Protein AF-A0A4Q2Z9F5-F1 (afdb_monomer)

Secondary structure (DSSP, 8-state):
-----------------------HHHHHHHHHHHHHHHHHHHHHHHHHHHHHHHHH---HHHHHHHHHHHHHHHHHHHHHHTT--SHHHHHHHHHHHHHHHHHHHHHHHHTT--THHHHHHHHHHHHTT-----------------------PPP--TT-----------S-------------TT----HHHHHHHHHHHHHHHHH--

Structure (mmCIF, N/CA/C/O backbone):
data_AF-A0A4Q2Z9F5-F1
#
_entry.id   AF-A0A4Q2Z9F5-F1
#
loop_
_atom_site.group_PDB
_atom_site.id
_atom_site.type_symbol
_atom_site.label_atom_id
_atom_site.label_alt_id
_atom_site.label_comp_id
_atom_site.label_asym_id
_atom_site.label_entity_id
_atom_site.label_seq_id
_atom_site.pdbx_PDB_ins_code
_atom_site.Cartn_x
_atom_site.Cartn_y
_atom_site.Cartn_z
_atom_site.occupancy
_a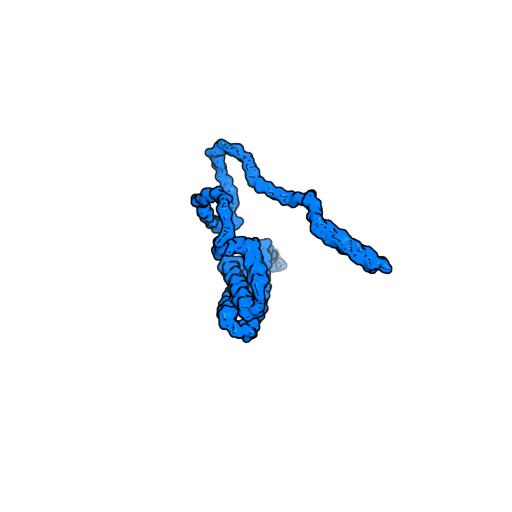tom_site.B_iso_or_equiv
_atom_site.auth_seq_id
_atom_site.auth_comp_id
_atom_site.auth_asym_id
_atom_site.auth_atom_id
_atom_site.pdbx_PDB_model_num
ATOM 1 N N . MET A 1 1 ? 67.893 -25.248 -57.728 1.00 37.06 1 MET A N 1
ATOM 2 C CA . MET A 1 1 ? 68.837 -24.422 -56.945 1.00 37.06 1 MET A CA 1
ATOM 3 C C . MET A 1 1 ? 68.063 -23.715 -55.842 1.00 37.06 1 MET A C 1
ATOM 5 O O . MET A 1 1 ? 67.018 -23.165 -56.140 1.00 37.06 1 MET A O 1
ATOM 9 N N . LYS A 1 2 ? 68.643 -23.723 -54.634 1.00 39.31 2 LYS A N 1
ATOM 10 C CA . LYS A 1 2 ? 68.383 -22.886 -53.444 1.00 39.31 2 LYS A CA 1
ATOM 11 C C . LYS A 1 2 ? 67.153 -23.184 -52.557 1.00 39.31 2 LYS A C 1
ATOM 13 O O . LYS A 1 2 ? 66.004 -23.123 -52.964 1.00 39.31 2 LYS A O 1
ATOM 18 N N . LYS A 1 3 ? 67.526 -23.522 -51.316 1.00 44.53 3 LYS A N 1
ATOM 19 C CA . LYS A 1 3 ? 66.786 -23.796 -50.076 1.00 44.53 3 LYS A CA 1
ATOM 20 C C . LYS A 1 3 ? 66.547 -22.483 -49.306 1.00 44.53 3 LYS A C 1
ATOM 22 O O . LYS A 1 3 ? 67.364 -21.586 -49.492 1.00 44.53 3 LYS A O 1
ATOM 27 N N . GLN A 1 4 ? 65.571 -22.462 -48.385 1.00 50.66 4 GLN A N 1
ATOM 28 C CA . GLN A 1 4 ? 65.610 -21.927 -46.991 1.00 50.66 4 GLN A CA 1
ATOM 29 C C . GLN A 1 4 ? 64.176 -21.576 -46.533 1.00 50.66 4 GLN A C 1
ATOM 31 O O . GLN A 1 4 ? 63.512 -20.781 -47.180 1.00 50.66 4 GLN A O 1
ATOM 36 N N . THR A 1 5 ? 63.546 -22.369 -45.656 1.00 45.09 5 THR A N 1
ATOM 37 C CA . THR A 1 5 ? 63.517 -22.311 -44.168 1.00 45.09 5 THR A CA 1
ATOM 38 C C . THR A 1 5 ? 62.749 -21.123 -43.563 1.00 45.09 5 THR A C 1
ATOM 40 O O . THR A 1 5 ? 63.093 -19.969 -43.780 1.00 45.09 5 THR A O 1
ATOM 43 N N . ILE A 1 6 ? 61.737 -21.494 -42.769 1.00 55.09 6 ILE A N 1
ATOM 44 C CA . ILE A 1 6 ? 60.755 -20.734 -41.967 1.00 55.09 6 ILE A CA 1
ATOM 45 C C . ILE A 1 6 ? 61.444 -20.037 -40.764 1.00 55.09 6 ILE A C 1
ATOM 47 O O . ILE A 1 6 ? 62.494 -20.517 -40.329 1.00 55.09 6 ILE A O 1
ATOM 51 N N . PRO A 1 7 ? 60.857 -18.973 -40.173 1.00 46.84 7 PRO A N 1
ATOM 52 C CA . PRO A 1 7 ? 60.318 -19.165 -38.823 1.00 46.84 7 PRO A CA 1
ATOM 53 C C . PRO A 1 7 ? 58.952 -18.500 -38.556 1.00 46.84 7 PRO A C 1
ATOM 55 O O . PRO A 1 7 ? 58.587 -17.461 -39.096 1.00 46.84 7 PRO A O 1
ATOM 58 N N . LEU A 1 8 ? 58.239 -19.179 -37.663 1.00 47.66 8 LEU A N 1
ATOM 59 C CA . LEU A 1 8 ? 57.055 -18.825 -36.890 1.00 47.66 8 LEU A CA 1
ATOM 60 C C . LEU A 1 8 ? 57.188 -17.452 -36.185 1.00 47.66 8 LEU A C 1
ATOM 62 O O . LEU A 1 8 ? 58.177 -17.234 -35.488 1.00 47.66 8 LEU A O 1
ATOM 66 N N . LEU A 1 9 ? 56.166 -16.586 -36.257 1.00 37.91 9 LEU A N 1
ATOM 67 C CA . LEU A 1 9 ? 55.890 -15.595 -35.205 1.00 37.91 9 LEU A CA 1
ATOM 68 C C . LEU A 1 9 ? 54.382 -15.527 -34.925 1.00 37.91 9 LEU A C 1
ATOM 70 O O . LEU A 1 9 ? 53.574 -15.113 -35.750 1.00 37.91 9 LEU A O 1
ATOM 74 N N . LEU A 1 10 ? 54.059 -15.984 -33.723 1.00 46.75 10 LEU A N 1
ATOM 75 C CA . LEU A 1 10 ? 52.795 -15.927 -33.007 1.00 46.75 10 LEU A CA 1
ATOM 76 C C . LEU A 1 10 ? 52.474 -14.467 -32.623 1.00 46.75 10 LEU A C 1
ATOM 78 O O . LEU A 1 10 ? 53.295 -13.850 -31.953 1.00 46.75 10 LEU A O 1
ATOM 82 N N . MET A 1 11 ? 51.297 -13.934 -32.968 1.00 48.25 11 MET A N 1
ATOM 83 C CA . MET A 1 11 ? 50.712 -12.765 -32.286 1.00 48.25 11 MET A CA 1
ATOM 84 C C . MET A 1 11 ? 49.179 -12.864 -32.264 1.00 48.25 11 MET A C 1
ATOM 86 O O . MET A 1 11 ? 48.494 -12.544 -33.228 1.00 48.25 11 MET A O 1
ATOM 90 N N . ALA A 1 12 ? 48.712 -13.375 -31.125 1.00 48.44 12 ALA A N 1
ATOM 91 C CA . ALA A 1 12 ? 47.484 -13.046 -30.409 1.00 48.44 12 ALA A CA 1
ATOM 92 C C . ALA A 1 12 ? 46.158 -12.940 -31.188 1.00 48.44 12 ALA A C 1
ATOM 94 O O . ALA A 1 12 ? 45.815 -11.912 -31.766 1.00 48.44 12 ALA A O 1
ATOM 95 N N . LEU A 1 13 ? 45.322 -13.967 -30.986 1.00 53.88 13 LEU A N 1
ATOM 96 C CA . LEU A 1 13 ? 43.915 -13.736 -30.671 1.00 53.88 13 LEU A CA 1
ATOM 97 C C . LEU A 1 13 ? 43.825 -12.689 -29.551 1.00 53.88 13 LEU A C 1
ATOM 99 O O . LEU A 1 13 ? 44.233 -12.951 -28.422 1.00 53.88 13 LEU A O 1
ATOM 103 N N . ALA A 1 14 ? 43.220 -11.554 -29.855 1.00 50.06 14 ALA A N 1
ATOM 104 C CA . ALA A 1 14 ? 42.400 -10.831 -28.904 1.00 50.06 14 ALA A CA 1
ATOM 105 C C . ALA A 1 14 ? 41.270 -10.195 -29.720 1.00 50.06 14 ALA A C 1
ATOM 107 O O . ALA A 1 14 ? 41.558 -9.321 -30.542 1.00 50.06 14 ALA A O 1
ATOM 108 N N . PRO A 1 15 ? 40.002 -10.625 -29.569 1.00 47.22 15 PRO A N 1
ATOM 109 C CA . PRO A 1 15 ? 38.905 -9.748 -29.935 1.00 47.22 15 PRO A CA 1
ATOM 110 C C . PRO A 1 15 ? 39.109 -8.493 -29.093 1.00 47.22 15 PRO A C 1
ATOM 112 O O . PRO A 1 15 ? 39.044 -8.554 -27.865 1.00 47.22 15 PRO A O 1
ATOM 115 N N . TRP A 1 16 ? 39.487 -7.396 -29.754 1.00 54.12 16 TRP A N 1
ATOM 116 C CA . TRP A 1 16 ? 39.554 -6.093 -29.117 1.00 54.12 16 TRP A CA 1
ATOM 117 C C . TRP A 1 16 ? 38.220 -5.913 -28.424 1.00 54.12 16 TRP A C 1
ATOM 119 O O . TRP A 1 16 ? 37.169 -6.026 -29.055 1.00 54.12 16 TRP A O 1
ATOM 129 N N . SER A 1 17 ? 38.323 -5.807 -27.109 1.00 48.59 17 SER A N 1
ATOM 130 C CA . SER A 1 17 ? 37.254 -5.984 -26.162 1.00 48.59 17 SER A CA 1
ATOM 131 C C . SER A 1 17 ? 35.963 -5.362 -26.659 1.00 48.59 17 SER A C 1
ATOM 133 O O . SER A 1 17 ? 35.937 -4.189 -27.037 1.00 48.59 17 SER A O 1
ATOM 135 N N . ALA A 1 18 ? 34.900 -6.161 -26.587 1.00 42.91 18 ALA A N 1
ATOM 136 C CA . ALA A 1 18 ? 33.583 -5.669 -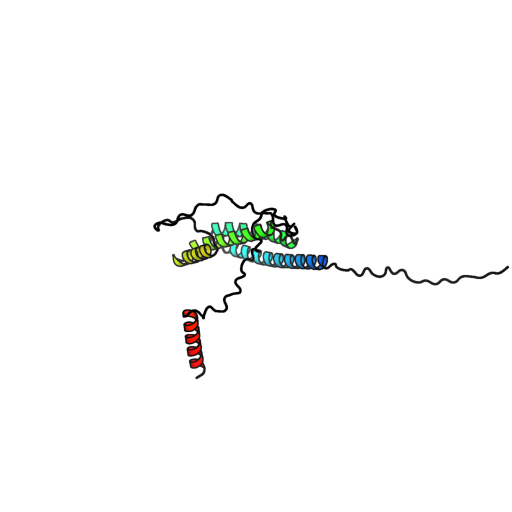26.249 1.00 42.91 18 ALA A CA 1
ATOM 137 C C . ALA A 1 18 ? 33.743 -4.758 -25.023 1.00 42.91 18 ALA A C 1
ATOM 139 O O . ALA A 1 18 ? 33.720 -5.200 -23.878 1.00 42.91 18 ALA A O 1
ATOM 140 N N . MET A 1 19 ? 34.014 -3.480 -25.274 1.00 46.62 19 MET A N 1
ATOM 141 C CA . MET A 1 19 ? 33.564 -2.427 -24.395 1.00 46.62 19 MET A CA 1
ATOM 142 C C . MET A 1 19 ? 32.057 -2.569 -24.476 1.00 46.62 19 MET A C 1
ATOM 144 O O . MET A 1 19 ? 31.459 -2.218 -25.493 1.00 46.62 19 MET A O 1
ATOM 148 N N . ALA A 1 20 ? 31.491 -3.226 -23.467 1.00 52.62 20 ALA A N 1
ATOM 149 C CA . ALA A 1 20 ? 30.088 -3.119 -23.148 1.00 52.62 20 ALA A CA 1
ATOM 150 C C . ALA A 1 20 ? 29.804 -1.616 -23.047 1.00 52.62 20 ALA A C 1
ATOM 152 O O . ALA A 1 20 ? 30.066 -0.981 -22.030 1.00 52.62 20 ALA A O 1
ATOM 153 N N . GLN A 1 21 ? 29.392 -1.012 -24.161 1.00 46.59 21 GLN A N 1
ATOM 154 C CA . GLN A 1 21 ? 28.539 0.153 -24.101 1.00 46.59 21 GLN A CA 1
ATOM 155 C C . GLN A 1 21 ? 27.259 -0.386 -23.484 1.00 46.59 21 GLN A C 1
ATOM 157 O O . GLN A 1 21 ? 26.386 -0.842 -24.214 1.00 46.59 21 GLN A O 1
ATOM 162 N N . GLU A 1 22 ? 27.195 -0.394 -22.152 1.00 49.72 22 GLU A N 1
ATOM 163 C CA . GLU A 1 22 ? 25.910 -0.275 -21.481 1.00 49.72 22 GLU A CA 1
ATOM 164 C C . GLU A 1 22 ? 25.271 0.952 -22.119 1.00 49.72 22 GLU A C 1
ATOM 166 O O . GLU A 1 22 ? 25.783 2.078 -22.044 1.00 49.72 22 GLU A O 1
ATOM 171 N N . THR A 1 23 ? 24.258 0.699 -22.936 1.00 57.19 23 THR A N 1
ATOM 172 C CA . THR A 1 23 ? 23.546 1.788 -23.588 1.00 57.19 23 THR A CA 1
ATOM 173 C C . THR A 1 23 ? 22.854 2.595 -22.487 1.00 57.19 23 THR A C 1
ATOM 175 O O . THR A 1 23 ? 22.460 2.021 -21.471 1.00 57.19 23 THR A O 1
ATOM 178 N N . PRO A 1 24 ? 22.704 3.923 -22.627 1.00 64.75 24 PRO A N 1
ATOM 179 C CA . PRO A 1 24 ? 22.008 4.731 -21.621 1.00 64.75 24 PRO A CA 1
ATOM 180 C C . PRO A 1 24 ? 20.600 4.199 -21.277 1.00 64.75 24 PRO A C 1
ATOM 182 O O . PRO A 1 24 ? 20.108 4.455 -20.181 1.00 64.75 24 PRO A O 1
ATOM 185 N N . ASP A 1 25 ? 19.992 3.415 -22.173 1.00 69.56 25 ASP A N 1
ATOM 186 C CA . ASP A 1 25 ? 18.708 2.743 -21.972 1.00 69.56 25 ASP A CA 1
ATOM 187 C C . ASP A 1 25 ? 18.795 1.524 -21.023 1.00 69.56 25 ASP A C 1
ATOM 189 O O . ASP A 1 25 ? 17.880 1.306 -20.230 1.00 69.56 25 ASP A O 1
ATOM 193 N N . GLU A 1 26 ? 19.899 0.764 -21.030 1.00 73.50 26 GLU A N 1
ATOM 194 C CA . GLU A 1 26 ? 20.123 -0.354 -20.091 1.00 73.50 26 GLU A CA 1
ATOM 195 C C . GLU A 1 26 ? 20.349 0.144 -18.654 1.00 73.50 26 GLU A C 1
ATOM 197 O O . GLU A 1 26 ? 19.801 -0.422 -17.710 1.00 73.50 26 GLU A O 1
ATOM 202 N N . ASP A 1 27 ? 21.085 1.247 -18.483 1.00 85.62 27 ASP A N 1
ATOM 203 C CA . ASP A 1 27 ? 21.303 1.884 -17.174 1.00 85.62 27 ASP A CA 1
ATOM 204 C C . ASP A 1 27 ? 19.998 2.482 -16.608 1.00 85.62 27 ASP A C 1
ATOM 206 O O . ASP A 1 27 ? 19.726 2.399 -15.408 1.00 85.62 27 ASP A O 1
ATOM 210 N N . ALA A 1 28 ? 19.137 3.041 -17.466 1.00 90.19 28 ALA A N 1
ATOM 211 C CA . ALA A 1 28 ? 17.823 3.537 -17.059 1.00 90.19 28 ALA A CA 1
ATOM 212 C C . ALA A 1 28 ? 16.880 2.403 -16.617 1.00 90.19 28 ALA A C 1
ATOM 214 O O . ALA A 1 28 ? 16.230 2.524 -15.576 1.00 90.19 28 ALA A O 1
ATOM 215 N N . ALA A 1 29 ? 16.833 1.298 -17.367 1.00 91.56 29 ALA A N 1
ATOM 216 C CA . ALA A 1 29 ? 16.030 0.129 -17.017 1.00 91.56 29 ALA A CA 1
ATOM 217 C C . ALA A 1 29 ? 16.516 -0.531 -15.716 1.00 91.56 29 ALA A C 1
ATOM 219 O O . ALA A 1 29 ? 15.705 -0.852 -14.850 1.00 91.56 29 ALA A O 1
ATOM 220 N N . ALA A 1 30 ? 17.833 -0.657 -15.530 1.00 93.19 30 ALA A N 1
ATOM 221 C CA . ALA A 1 30 ? 18.414 -1.194 -14.301 1.00 93.19 30 ALA A CA 1
ATOM 222 C C . ALA A 1 30 ? 18.069 -0.336 -13.072 1.00 93.19 30 ALA A C 1
ATOM 224 O O . ALA A 1 30 ? 17.692 -0.870 -12.030 1.00 93.19 30 ALA A O 1
ATOM 225 N N . LYS A 1 31 ? 18.131 0.996 -13.196 1.00 95.25 31 LYS A N 1
ATOM 226 C CA . LYS A 1 31 ? 17.738 1.925 -12.122 1.00 95.25 31 LYS A CA 1
ATOM 227 C C . LYS A 1 31 ? 16.253 1.863 -11.795 1.00 95.25 31 LYS A C 1
ATOM 229 O O . LYS A 1 31 ? 15.887 1.998 -10.630 1.00 95.25 31 LYS A O 1
ATOM 234 N N . HIS A 1 32 ? 15.396 1.702 -12.803 1.00 95.75 32 HIS A N 1
ATOM 235 C CA . HIS A 1 32 ? 13.961 1.528 -12.584 1.00 95.75 32 HIS A CA 1
ATOM 236 C C . HIS A 1 32 ? 13.675 0.210 -11.866 1.00 95.75 32 HIS A C 1
ATOM 238 O O . HIS A 1 32 ? 12.964 0.233 -10.866 1.00 95.75 32 HIS A O 1
ATOM 244 N N . ALA A 1 33 ? 14.313 -0.885 -12.282 1.00 95.56 33 ALA A N 1
ATOM 245 C CA . ALA A 1 33 ? 14.177 -2.178 -11.622 1.00 95.56 33 ALA A CA 1
ATOM 246 C C . ALA A 1 33 ? 14.666 -2.148 -10.167 1.00 95.56 33 ALA A C 1
ATOM 248 O O . ALA A 1 33 ? 13.967 -2.600 -9.264 1.00 95.56 33 ALA A O 1
ATOM 249 N N . GLU A 1 34 ? 15.824 -1.533 -9.911 1.00 97.00 34 GLU A N 1
ATOM 250 C CA . GLU A 1 34 ? 16.329 -1.328 -8.550 1.00 97.00 34 GLU A CA 1
ATOM 251 C C . GLU A 1 34 ? 15.376 -0.458 -7.717 1.00 97.00 34 GLU A C 1
ATOM 253 O O . GLU A 1 34 ? 15.100 -0.758 -6.556 1.00 97.00 34 GLU A O 1
ATOM 258 N N . GLY A 1 35 ? 14.855 0.623 -8.302 1.00 97.75 35 GLY A N 1
ATOM 259 C CA . GLY A 1 35 ? 13.877 1.489 -7.653 1.00 97.75 35 GLY A CA 1
ATOM 260 C C . GLY A 1 35 ? 12.586 0.748 -7.308 1.00 97.75 35 GLY A C 1
ATOM 261 O O . GLY A 1 35 ? 12.092 0.893 -6.194 1.00 97.75 35 GLY A O 1
ATOM 262 N N . SER A 1 36 ? 12.075 -0.066 -8.229 1.00 97.44 36 SER A N 1
ATOM 263 C CA . SER A 1 36 ? 10.860 -0.856 -8.035 1.00 97.44 36 SER A CA 1
ATOM 264 C C . SER A 1 36 ? 11.046 -1.927 -6.962 1.00 97.44 36 SER A C 1
ATOM 266 O O . SER A 1 36 ? 10.216 -2.025 -6.064 1.00 97.44 36 SER A O 1
ATOM 268 N N . ALA A 1 37 ? 12.179 -2.636 -6.969 1.00 97.56 37 ALA A N 1
ATOM 269 C CA . ALA A 1 37 ? 12.518 -3.613 -5.936 1.00 97.56 37 ALA A CA 1
ATOM 270 C C . ALA A 1 37 ? 12.575 -2.978 -4.537 1.00 97.56 37 ALA A C 1
ATOM 272 O O . ALA A 1 37 ? 12.003 -3.511 -3.595 1.00 97.56 37 ALA A O 1
ATOM 273 N N . ARG A 1 38 ? 13.168 -1.783 -4.399 1.00 98.00 38 ARG A N 1
ATOM 274 C CA . ARG A 1 38 ? 13.165 -1.059 -3.114 1.00 98.00 38 ARG A CA 1
ATOM 275 C C . ARG A 1 38 ? 11.758 -0.684 -2.650 1.00 98.00 38 ARG A C 1
ATOM 277 O O . ARG A 1 38 ? 11.506 -0.655 -1.452 1.00 98.00 38 ARG A O 1
ATOM 284 N N . VAL A 1 39 ? 10.859 -0.330 -3.571 1.00 97.38 39 VAL A N 1
ATOM 285 C CA . VAL A 1 39 ? 9.460 -0.039 -3.218 1.00 97.38 39 VAL A CA 1
ATOM 286 C C . VAL A 1 39 ? 8.731 -1.324 -2.824 1.00 97.38 39 VAL A C 1
ATOM 288 O O . VAL A 1 39 ? 7.957 -1.280 -1.875 1.00 97.38 39 VAL A O 1
ATOM 291 N N . ALA A 1 40 ? 9.018 -2.453 -3.479 1.00 97.69 40 ALA A N 1
ATOM 292 C CA . ALA A 1 40 ? 8.508 -3.764 -3.081 1.00 97.69 40 ALA A CA 1
ATOM 293 C C . ALA A 1 40 ? 8.944 -4.123 -1.648 1.00 97.69 40 ALA A C 1
ATOM 295 O O . ALA A 1 40 ? 8.093 -4.455 -0.831 1.00 97.69 40 ALA A O 1
ATOM 296 N N . ASP A 1 41 ? 10.227 -3.945 -1.308 1.00 97.88 41 ASP A N 1
ATOM 297 C CA . ASP A 1 41 ? 10.746 -4.192 0.049 1.00 97.88 41 ASP A CA 1
ATOM 298 C C . ASP A 1 41 ? 10.024 -3.336 1.109 1.00 97.88 41 ASP A C 1
ATOM 300 O O . ASP A 1 41 ? 9.674 -3.814 2.186 1.00 97.88 41 ASP A O 1
ATOM 304 N N . LEU A 1 42 ? 9.771 -2.057 0.805 1.00 97.75 42 LEU A N 1
ATOM 305 C CA . LEU A 1 42 ? 9.010 -1.170 1.694 1.00 97.75 42 LEU A CA 1
ATOM 306 C C . LEU A 1 42 ? 7.537 -1.582 1.805 1.00 97.75 42 LEU A C 1
ATOM 308 O O . LEU A 1 42 ? 6.916 -1.368 2.846 1.00 97.75 42 LEU A O 1
ATOM 312 N N . GLN A 1 43 ? 6.959 -2.122 0.731 1.00 96.75 43 GLN A N 1
ATOM 313 C CA . GLN A 1 43 ? 5.583 -2.596 0.740 1.00 96.75 43 GLN A CA 1
ATOM 314 C C . GLN A 1 43 ? 5.428 -3.884 1.557 1.00 96.75 43 GLN A C 1
ATOM 316 O O . GLN A 1 43 ? 4.427 -4.003 2.259 1.00 96.75 43 GLN A O 1
ATOM 321 N N . ASP A 1 44 ? 6.422 -4.773 1.541 1.00 96.94 44 ASP A N 1
ATOM 322 C CA . ASP A 1 44 ? 6.498 -5.963 2.402 1.00 96.94 44 ASP A CA 1
ATOM 323 C C . ASP A 1 44 ? 6.645 -5.591 3.891 1.00 96.94 44 ASP A C 1
ATOM 325 O O . ASP A 1 44 ? 5.962 -6.130 4.760 1.00 96.94 44 ASP A O 1
ATOM 329 N N . GLU A 1 45 ? 7.463 -4.582 4.212 1.00 97.25 45 GLU A N 1
ATOM 330 C CA . GLU A 1 45 ? 7.532 -4.057 5.585 1.00 97.25 45 GLU A CA 1
ATOM 331 C C . GLU A 1 45 ? 6.170 -3.496 6.036 1.00 97.25 45 GLU A C 1
ATOM 333 O O . GLU A 1 45 ? 5.698 -3.778 7.140 1.00 97.25 45 GLU A O 1
ATOM 338 N N . LEU A 1 46 ? 5.494 -2.742 5.163 1.00 96.62 46 LEU A N 1
ATOM 339 C CA . LEU A 1 46 ? 4.181 -2.179 5.470 1.00 96.62 46 LEU A CA 1
ATOM 340 C C . LEU A 1 46 ? 3.079 -3.252 5.543 1.00 96.62 46 LEU A C 1
ATOM 342 O O . LEU A 1 46 ? 2.134 -3.084 6.314 1.00 96.62 46 LEU A O 1
ATOM 346 N N . SER A 1 47 ? 3.161 -4.341 4.771 1.00 95.12 47 SER A N 1
ATOM 347 C CA . SER A 1 47 ? 2.184 -5.437 4.845 1.00 95.12 47 SER A CA 1
ATOM 348 C C . SER A 1 47 ? 2.283 -6.152 6.194 1.00 95.12 47 SER A C 1
ATOM 350 O O . SER A 1 47 ? 1.252 -6.434 6.810 1.00 95.12 47 SER A O 1
ATOM 352 N N . ALA A 1 48 ? 3.496 -6.316 6.733 1.00 96.75 48 ALA A N 1
ATOM 353 C CA . ALA A 1 48 ? 3.704 -6.819 8.088 1.00 96.75 48 ALA A CA 1
ATOM 354 C C . ALA A 1 48 ? 3.072 -5.899 9.154 1.00 96.75 48 ALA A C 1
ATOM 356 O O . ALA A 1 48 ? 2.424 -6.380 10.090 1.00 96.75 48 ALA A O 1
ATOM 357 N N . ASP A 1 49 ? 3.184 -4.576 8.991 1.00 97.25 49 ASP A N 1
ATOM 358 C CA . ASP A 1 49 ? 2.501 -3.609 9.860 1.00 97.25 49 ASP A CA 1
ATOM 359 C C . ASP A 1 49 ? 0.968 -3.726 9.757 1.00 97.25 49 ASP A C 1
ATOM 361 O O . ASP A 1 49 ? 0.265 -3.664 10.770 1.00 97.25 49 ASP A O 1
ATOM 365 N N . VAL A 1 50 ? 0.424 -3.928 8.552 1.00 95.81 50 VAL A N 1
ATOM 366 C CA . VAL A 1 50 ? -1.019 -4.133 8.335 1.00 95.81 50 VAL A CA 1
ATOM 367 C C . VAL A 1 50 ? -1.502 -5.434 8.975 1.00 95.81 50 VAL A C 1
ATOM 369 O O . VAL A 1 50 ? -2.541 -5.429 9.642 1.00 95.81 50 VAL A O 1
ATOM 372 N N . GLN A 1 51 ? -0.755 -6.530 8.850 1.00 94.88 51 GLN A N 1
ATOM 373 C CA . GLN A 1 51 ? -1.059 -7.796 9.522 1.00 94.88 51 GLN A CA 1
ATOM 374 C C . GLN A 1 51 ? -1.115 -7.609 11.040 1.00 94.88 51 GLN A C 1
ATOM 376 O O . GLN A 1 51 ? -2.089 -8.003 11.690 1.00 94.88 51 GLN A O 1
ATOM 381 N N . GLN A 1 52 ? -0.113 -6.935 11.612 1.00 96.12 52 GLN A N 1
ATOM 382 C CA . GLN A 1 52 ? -0.082 -6.636 13.041 1.00 96.12 52 GLN A CA 1
ATOM 383 C C . GLN A 1 52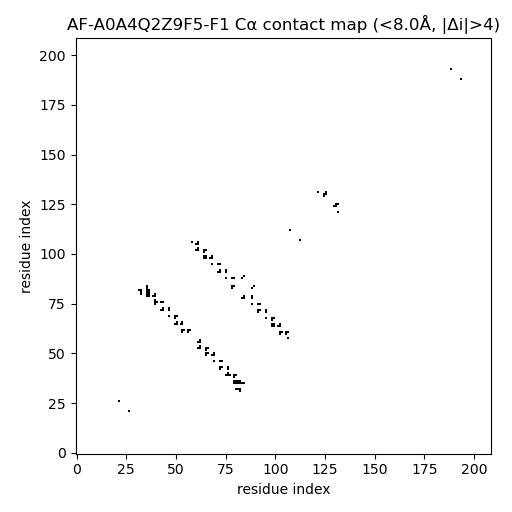 ? -1.284 -5.777 13.462 1.00 96.12 52 GLN A C 1
ATOM 385 O O . GLN A 1 52 ? -1.976 -6.108 14.429 1.00 96.12 52 GLN A O 1
ATOM 390 N N . LEU A 1 53 ? -1.591 -4.713 12.711 1.00 94.69 53 LEU A N 1
ATOM 391 C CA . LEU A 1 53 ? -2.763 -3.869 12.957 1.00 94.69 53 LEU A CA 1
ATOM 392 C C . LEU A 1 53 ? -4.066 -4.669 12.916 1.00 94.69 53 LEU A C 1
ATOM 394 O O . LEU A 1 53 ? -4.948 -4.419 13.741 1.00 94.69 53 LEU A O 1
ATOM 39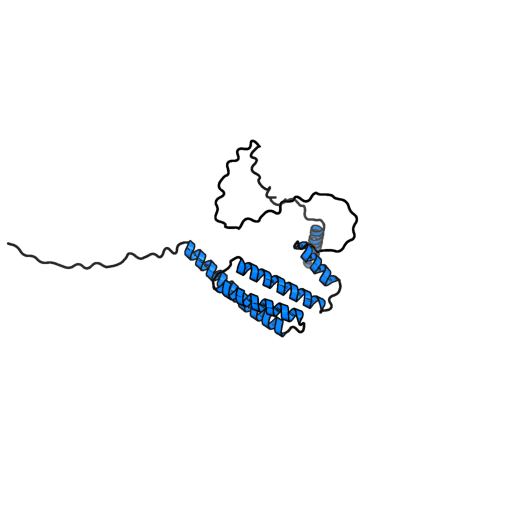8 N N . THR A 1 54 ? -4.179 -5.622 11.990 1.00 93.75 54 THR A N 1
ATOM 399 C CA . THR A 1 54 ? -5.341 -6.507 11.829 1.00 93.75 54 THR A CA 1
ATOM 400 C C . THR A 1 54 ? -5.543 -7.382 13.058 1.00 93.75 54 THR A C 1
ATOM 402 O O . THR A 1 54 ? -6.654 -7.436 13.587 1.00 93.75 54 THR A O 1
ATOM 405 N N . VAL A 1 55 ? -4.473 -8.003 13.567 1.00 94.44 55 VAL A N 1
ATOM 406 C CA . VAL A 1 55 ? -4.507 -8.834 14.785 1.00 94.44 55 VAL A CA 1
ATOM 407 C C . VAL A 1 55 ? -4.925 -8.023 16.016 1.00 94.44 55 VAL A C 1
ATOM 409 O O . VAL A 1 55 ? -5.614 -8.539 16.896 1.00 94.44 55 VAL A O 1
ATOM 412 N N . GLU A 1 56 ? -4.534 -6.751 16.088 1.00 93.88 56 GLU A N 1
ATOM 413 C CA . GLU A 1 56 ? -4.883 -5.856 17.198 1.00 93.88 56 GLU A CA 1
ATOM 414 C C . GLU A 1 56 ? -6.322 -5.317 17.134 1.00 93.88 56 GLU A C 1
ATOM 416 O O . GLU A 1 56 ? -6.848 -4.830 18.144 1.00 93.88 56 GLU A O 1
ATOM 421 N N . GLN A 1 57 ? -6.982 -5.375 15.973 1.00 91.44 57 GLN A N 1
ATOM 422 C CA . GLN A 1 57 ? -8.350 -4.884 15.844 1.00 91.44 57 GLN A CA 1
ATOM 423 C C . GLN A 1 57 ? -9.369 -5.820 16.505 1.00 91.44 57 GLN A C 1
ATOM 425 O O . GLN A 1 57 ? -9.260 -7.039 16.510 1.00 91.44 57 GLN A O 1
ATOM 430 N N . THR A 1 58 ? -10.440 -5.216 17.021 1.00 90.62 58 THR A N 1
ATOM 431 C CA . THR A 1 58 ? -11.617 -5.928 17.561 1.00 90.62 58 THR A CA 1
ATOM 432 C C . THR A 1 58 ? -12.894 -5.625 16.777 1.00 90.62 58 THR A C 1
ATOM 434 O O . THR A 1 58 ? -13.973 -6.125 17.093 1.00 90.62 58 THR A O 1
ATOM 437 N N . VAL A 1 59 ? -12.782 -4.784 15.749 1.00 93.19 59 VAL A N 1
ATOM 438 C CA . VAL A 1 59 ? -13.892 -4.317 14.925 1.00 93.19 59 VAL A CA 1
ATOM 439 C C . VAL A 1 59 ? -13.939 -5.150 13.658 1.00 93.19 59 VAL A C 1
ATOM 441 O O . VAL A 1 59 ? -13.083 -4.979 12.797 1.00 93.19 59 VAL A O 1
ATOM 444 N N . GLN A 1 60 ? -14.955 -6.005 13.514 1.00 94.00 60 GLN A N 1
ATOM 445 C CA . GLN A 1 60 ? -15.026 -6.943 12.386 1.00 94.00 60 GLN A CA 1
ATOM 446 C C . GLN A 1 60 ? -14.919 -6.248 11.024 1.00 94.00 60 GLN A C 1
ATOM 448 O O . GLN A 1 60 ? -14.146 -6.670 10.180 1.00 94.00 60 GLN A O 1
ATOM 453 N N . GLN A 1 61 ? -15.613 -5.124 10.838 1.00 94.38 61 GLN A N 1
ATOM 454 C CA . GLN A 1 61 ? -15.564 -4.380 9.576 1.00 94.38 61 GLN A CA 1
ATOM 455 C C . GLN A 1 61 ? -14.176 -3.798 9.271 1.00 94.38 61 GLN A C 1
ATOM 457 O O . GLN A 1 61 ? -13.796 -3.710 8.110 1.00 94.38 61 GLN A O 1
ATOM 462 N N . VAL A 1 62 ? -13.414 -3.401 10.295 1.00 94.75 62 VAL A N 1
ATOM 463 C CA . VAL A 1 62 ? -12.039 -2.905 10.116 1.00 94.75 62 VAL A CA 1
ATOM 464 C C . VAL A 1 62 ? -11.104 -4.077 9.822 1.00 94.75 62 VAL A C 1
ATOM 466 O O . VAL A 1 62 ? -10.255 -3.946 8.952 1.00 94.75 62 VAL A O 1
ATOM 469 N N . ILE A 1 63 ? -11.295 -5.225 10.484 1.00 96.06 63 ILE A N 1
ATOM 470 C CA . ILE A 1 63 ? -10.552 -6.463 10.203 1.00 96.06 63 ILE A CA 1
ATOM 471 C C . ILE A 1 63 ? -10.746 -6.868 8.738 1.00 96.06 63 ILE A C 1
ATOM 473 O O . ILE A 1 63 ? -9.765 -7.032 8.025 1.00 96.06 63 ILE A O 1
ATOM 477 N N . ASP A 1 64 ? -11.991 -6.942 8.261 1.00 96.81 64 ASP A N 1
ATOM 478 C CA . ASP A 1 64 ? -12.299 -7.355 6.886 1.00 96.81 64 ASP A CA 1
ATOM 479 C C . ASP A 1 64 ? -11.682 -6.409 5.837 1.00 96.81 64 ASP A C 1
ATOM 481 O O . ASP A 1 64 ? -11.318 -6.836 4.741 1.00 96.81 64 ASP A O 1
ATOM 485 N N . LEU A 1 65 ? -11.573 -5.114 6.156 1.00 97.56 65 LEU A N 1
ATOM 486 C CA . LEU A 1 65 ? -10.919 -4.130 5.292 1.00 97.56 65 LEU A CA 1
ATOM 487 C C . LEU A 1 65 ? -9.398 -4.291 5.290 1.00 97.56 65 LEU A C 1
ATOM 489 O O . LEU A 1 65 ? -8.799 -4.187 4.226 1.00 97.56 65 LEU A O 1
ATOM 493 N N . LEU A 1 66 ? -8.779 -4.542 6.446 1.00 97.50 66 LEU A N 1
ATOM 494 C CA . LEU A 1 66 ? -7.329 -4.721 6.536 1.00 97.50 66 LEU A CA 1
ATOM 495 C C . LEU A 1 66 ? -6.863 -6.060 5.940 1.00 97.50 66 LEU A C 1
ATOM 497 O O . LEU A 1 66 ? -5.815 -6.085 5.310 1.00 97.50 66 LEU A O 1
ATOM 501 N N . VAL A 1 67 ? -7.669 -7.125 6.025 1.00 97.69 67 VAL A N 1
ATOM 502 C CA . VAL A 1 67 ? -7.401 -8.395 5.319 1.00 97.69 67 VAL A CA 1
ATOM 503 C C . VAL A 1 67 ? -7.394 -8.188 3.803 1.00 97.69 67 VAL A C 1
ATOM 505 O O . VAL A 1 67 ? -6.481 -8.631 3.122 1.00 97.69 67 VAL A O 1
ATOM 508 N N . GLN A 1 68 ? -8.365 -7.447 3.259 1.00 97.81 68 GLN A N 1
ATOM 509 C CA . GLN A 1 68 ? -8.351 -7.110 1.829 1.00 97.81 68 GLN A CA 1
ATOM 510 C C . GLN A 1 68 ? -7.156 -6.230 1.443 1.00 97.81 68 GLN A C 1
ATOM 512 O O . GLN A 1 68 ? -6.688 -6.293 0.311 1.00 97.81 68 GLN A O 1
ATOM 517 N N . VAL A 1 69 ? -6.693 -5.363 2.348 1.00 98.00 69 VAL A N 1
ATOM 518 C CA . VAL A 1 69 ? -5.476 -4.577 2.116 1.00 98.00 69 VAL A CA 1
ATOM 519 C C . VAL A 1 69 ? -4.270 -5.503 2.020 1.00 98.00 69 VAL A C 1
ATOM 521 O O . VAL A 1 69 ? -3.509 -5.360 1.073 1.00 98.00 69 VAL A O 1
ATOM 524 N N . GLU A 1 70 ? -4.122 -6.451 2.945 1.00 97.12 70 GLU A N 1
ATOM 525 C CA . GLU A 1 70 ? -3.054 -7.457 2.926 1.00 97.12 70 GLU A CA 1
ATOM 526 C C . GLU A 1 70 ? -3.044 -8.246 1.609 1.00 97.12 70 GLU A C 1
ATOM 528 O O . GLU A 1 70 ? -2.024 -8.267 0.930 1.00 97.12 70 GLU A O 1
ATOM 533 N N . GLU A 1 71 ? -4.195 -8.779 1.182 1.00 97.31 71 GLU A N 1
ATOM 534 C CA . GLU A 1 71 ? -4.316 -9.534 -0.076 1.00 97.31 71 GLU A CA 1
ATOM 535 C C . GLU A 1 71 ? -3.834 -8.723 -1.292 1.00 97.31 71 GLU A C 1
ATOM 537 O O . GLU A 1 71 ? -3.072 -9.216 -2.123 1.00 97.31 71 GLU A O 1
ATOM 542 N N . ILE A 1 72 ? -4.239 -7.453 -1.392 1.00 97.81 72 ILE A N 1
ATOM 543 C CA . ILE A 1 72 ? -3.831 -6.596 -2.513 1.00 97.81 72 ILE A CA 1
ATOM 544 C C . ILE A 1 72 ? -2.360 -6.187 -2.379 1.00 97.81 72 ILE A C 1
ATOM 546 O O . ILE A 1 72 ? -1.676 -6.021 -3.391 1.00 97.81 72 ILE A O 1
ATOM 550 N N . MET A 1 73 ? -1.851 -6.003 -1.158 1.00 97.81 73 MET A N 1
ATOM 551 C CA . MET A 1 73 ? -0.445 -5.675 -0.918 1.00 97.81 73 MET A CA 1
ATOM 552 C C . MET A 1 73 ? 0.477 -6.826 -1.313 1.00 97.81 73 MET A C 1
ATOM 554 O O . MET A 1 73 ? 1.495 -6.542 -1.937 1.00 97.81 73 MET A O 1
ATOM 558 N N . ASP A 1 74 ? 0.102 -8.079 -1.056 1.00 97.00 74 ASP A N 1
ATOM 559 C CA . ASP A 1 74 ? 0.850 -9.256 -1.512 1.00 97.00 74 ASP A CA 1
ATOM 560 C C . ASP A 1 74 ? 0.961 -9.269 -3.046 1.00 97.00 74 ASP A C 1
ATOM 562 O O . ASP A 1 74 ? 2.062 -9.289 -3.599 1.00 97.00 74 ASP A O 1
ATOM 566 N N . GLU A 1 75 ? -0.169 -9.126 -3.750 1.00 97.06 75 GLU A N 1
ATOM 567 C CA . GLU A 1 75 ? -0.183 -9.063 -5.220 1.00 97.06 75 GLU A CA 1
ATOM 568 C C . GLU A 1 75 ? 0.601 -7.861 -5.775 1.00 97.06 75 GLU A C 1
ATOM 570 O O . GLU A 1 75 ? 1.209 -7.932 -6.847 1.00 97.06 75 GLU A O 1
ATOM 575 N N . THR A 1 76 ? 0.570 -6.724 -5.076 1.00 97.69 76 THR A N 1
ATOM 576 C CA . THR A 1 76 ? 1.265 -5.504 -5.507 1.00 97.69 76 THR A CA 1
ATOM 577 C C . THR A 1 76 ? 2.774 -5.627 -5.307 1.00 97.69 76 THR A C 1
ATOM 579 O O . THR A 1 76 ? 3.531 -5.196 -6.179 1.00 97.69 76 THR A O 1
ATOM 582 N N . THR A 1 77 ? 3.219 -6.239 -4.208 1.00 97.88 77 THR A N 1
ATOM 583 C CA . THR A 1 77 ? 4.637 -6.500 -3.927 1.00 97.88 77 THR A CA 1
ATOM 584 C C . THR A 1 77 ? 5.250 -7.384 -5.008 1.00 97.88 77 THR A C 1
ATOM 586 O O . THR A 1 77 ? 6.309 -7.038 -5.536 1.00 97.88 77 THR A O 1
ATOM 589 N N . ASP A 1 78 ? 4.553 -8.448 -5.418 1.00 97.56 78 ASP A N 1
ATOM 590 C CA . ASP A 1 78 ? 5.002 -9.329 -6.503 1.00 97.56 78 ASP A CA 1
ATOM 591 C C . ASP A 1 78 ? 5.192 -8.554 -7.820 1.00 97.56 78 ASP A C 1
ATOM 593 O O . ASP A 1 78 ? 6.249 -8.632 -8.453 1.00 97.56 78 ASP A O 1
ATOM 597 N N . LYS A 1 79 ? 4.218 -7.715 -8.202 1.00 97.69 79 LYS A N 1
ATOM 598 C CA . LYS A 1 79 ? 4.318 -6.868 -9.408 1.00 97.69 79 LYS A CA 1
ATOM 599 C C . LYS A 1 79 ? 5.482 -5.880 -9.331 1.00 97.69 79 LYS A C 1
ATOM 601 O O . LYS A 1 79 ? 6.212 -5.695 -10.305 1.00 97.69 79 LYS A O 1
ATOM 606 N N . LEU A 1 80 ? 5.689 -5.252 -8.175 1.00 97.75 80 LEU A N 1
ATOM 607 C CA . LEU A 1 80 ? 6.791 -4.312 -7.974 1.00 97.75 80 LEU A CA 1
ATOM 608 C C . LEU A 1 80 ? 8.158 -5.004 -8.010 1.00 97.75 80 LEU A C 1
ATOM 610 O O . LEU A 1 80 ? 9.102 -4.432 -8.562 1.00 97.75 80 LEU A O 1
ATOM 614 N N . ALA A 1 81 ? 8.276 -6.224 -7.485 1.00 96.62 81 ALA A N 1
ATOM 615 C CA . ALA A 1 81 ? 9.500 -7.018 -7.567 1.00 96.62 81 ALA A CA 1
ATOM 616 C C . ALA A 1 81 ? 9.859 -7.367 -9.025 1.00 96.62 81 ALA A C 1
ATOM 618 O O . ALA A 1 81 ? 11.036 -7.404 -9.390 1.00 96.62 81 ALA A O 1
ATOM 619 N N . GLU A 1 82 ? 8.853 -7.532 -9.886 1.00 96.81 82 GLU A N 1
ATOM 620 C CA . GLU A 1 82 ? 9.011 -7.730 -11.332 1.00 96.81 82 GLU A CA 1
ATOM 621 C C . GLU A 1 82 ? 9.229 -6.426 -12.122 1.00 96.81 82 GLU A C 1
ATOM 623 O O . GLU A 1 82 ? 9.346 -6.447 -13.347 1.00 96.81 82 GLU A O 1
ATOM 628 N N . SER A 1 83 ? 9.353 -5.282 -11.439 1.00 97.56 83 SER A N 1
ATOM 629 C CA . SER A 1 83 ? 9.443 -3.948 -12.055 1.00 97.56 83 SER A CA 1
ATOM 630 C C . SER A 1 83 ? 8.196 -3.533 -12.846 1.00 97.56 83 SER A C 1
ATOM 632 O O . SER A 1 83 ? 8.252 -2.600 -13.651 1.00 97.56 83 SER A O 1
ATOM 634 N N . ASP A 1 84 ? 7.050 -4.175 -12.611 1.00 97.38 84 ASP A N 1
ATOM 635 C CA . ASP A 1 84 ? 5.774 -3.754 -13.180 1.00 97.38 84 ASP A CA 1
ATOM 636 C C . ASP A 1 84 ? 5.192 -2.599 -12.361 1.00 97.38 84 ASP A C 1
ATOM 638 O O . ASP A 1 84 ? 4.454 -2.775 -11.391 1.00 97.38 84 ASP A O 1
ATOM 642 N N . THR A 1 85 ? 5.515 -1.378 -12.781 1.00 96.31 85 THR A N 1
ATOM 643 C CA . THR A 1 85 ? 4.923 -0.141 -12.251 1.00 96.31 85 THR A CA 1
ATOM 644 C C . THR A 1 85 ? 3.831 0.407 -13.178 1.00 96.31 85 THR A C 1
ATOM 646 O O . THR A 1 85 ? 3.672 1.625 -13.303 1.00 96.31 85 THR A O 1
ATOM 649 N N . GLY A 1 86 ? 3.146 -0.476 -13.910 1.00 97.00 86 GLY A N 1
ATOM 650 C CA . GLY A 1 86 ? 2.108 -0.139 -14.875 1.00 97.00 86 GLY A CA 1
ATOM 651 C C . GLY A 1 86 ? 0.789 0.316 -14.244 1.00 97.00 86 GLY A C 1
ATOM 652 O O . GLY A 1 86 ? 0.653 0.485 -13.032 1.00 97.00 86 GLY A O 1
ATOM 653 N N . GLY A 1 87 ? -0.218 0.521 -15.098 1.00 97.56 87 GLY A N 1
ATOM 654 C CA . GLY A 1 87 ? -1.539 0.999 -14.676 1.00 97.56 87 GLY A CA 1
ATOM 655 C C 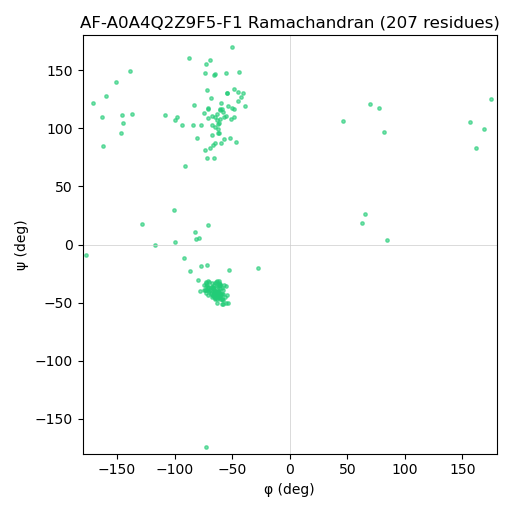. GLY A 1 87 ? -2.223 0.083 -13.658 1.00 97.56 87 GLY A C 1
ATOM 656 O O . GLY A 1 87 ? -2.839 0.586 -12.723 1.00 97.56 87 GLY A O 1
ATOM 657 N N . ASP A 1 88 ? -2.061 -1.233 -13.796 1.00 97.00 88 ASP A N 1
ATOM 658 C CA . ASP A 1 88 ? -2.671 -2.214 -12.894 1.00 97.00 88 ASP A CA 1
ATOM 659 C C . ASP A 1 88 ? -2.047 -2.161 -11.492 1.00 97.00 88 ASP A C 1
ATOM 661 O O . ASP A 1 88 ? -2.771 -2.179 -10.498 1.00 97.00 88 ASP A O 1
ATOM 665 N N . THR A 1 89 ? -0.721 -2.022 -11.391 1.00 97.25 89 THR A N 1
ATOM 666 C CA . THR A 1 89 ? -0.014 -1.838 -10.110 1.00 97.25 89 THR A CA 1
ATOM 667 C C . THR A 1 89 ? -0.413 -0.524 -9.439 1.00 97.25 89 THR A C 1
ATOM 669 O O . THR A 1 89 ? -0.659 -0.483 -8.235 1.00 97.25 89 THR A O 1
ATOM 672 N N . LEU A 1 90 ? -0.546 0.559 -10.211 1.00 97.44 90 LEU A N 1
ATOM 673 C CA . LEU A 1 90 ? -1.006 1.849 -9.686 1.00 97.44 90 LEU A CA 1
ATOM 674 C C . LEU A 1 90 ? -2.469 1.809 -9.225 1.00 97.44 90 LEU A C 1
ATOM 676 O O . LEU A 1 90 ? -2.817 2.431 -8.218 1.00 97.44 90 LEU A O 1
ATOM 680 N N . ALA A 1 91 ? -3.329 1.083 -9.941 1.00 97.94 91 ALA A N 1
ATOM 681 C CA . ALA A 1 91 ? -4.715 0.870 -9.542 1.00 97.94 91 ALA A CA 1
ATOM 682 C C . ALA A 1 91 ? -4.795 0.072 -8.232 1.00 97.94 91 ALA A C 1
ATOM 684 O O .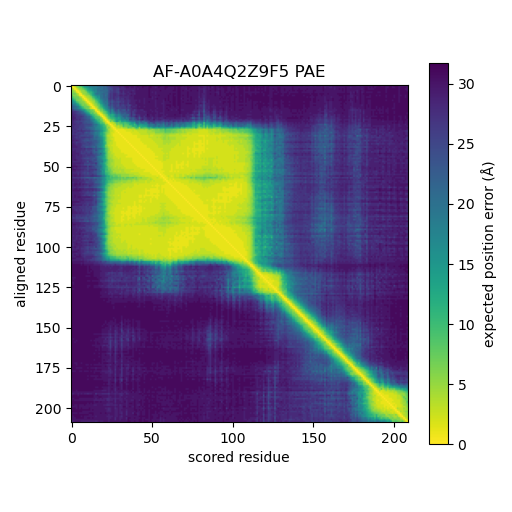 ALA A 1 91 ? -5.509 0.489 -7.323 1.00 97.94 91 ALA A O 1
ATOM 685 N N . ALA A 1 92 ? -3.999 -0.994 -8.094 1.00 97.44 92 ALA A N 1
ATOM 686 C CA . ALA A 1 92 ? -3.912 -1.778 -6.863 1.00 97.44 92 ALA A CA 1
ATOM 687 C C . ALA A 1 92 ? -3.429 -0.931 -5.669 1.00 97.44 92 ALA A C 1
ATOM 689 O O . ALA A 1 92 ? -4.067 -0.924 -4.618 1.00 97.44 92 ALA A O 1
ATOM 690 N N . GLN A 1 93 ? -2.381 -0.114 -5.844 1.00 96.62 93 GLN A N 1
ATOM 691 C CA . GLN A 1 93 ? -1.938 0.833 -4.807 1.00 96.62 93 GLN A CA 1
ATOM 692 C C . GLN A 1 93 ? -3.018 1.860 -4.443 1.00 96.62 93 GLN A C 1
ATOM 694 O O . GLN A 1 93 ? -3.175 2.216 -3.274 1.00 96.62 93 GLN A O 1
ATOM 699 N N . THR A 1 94 ? -3.787 2.329 -5.427 1.00 97.94 94 THR A N 1
ATOM 700 C CA . THR A 1 94 ? -4.915 3.235 -5.178 1.00 97.94 94 THR A CA 1
ATOM 701 C C . THR A 1 94 ? -5.983 2.541 -4.337 1.00 97.94 94 THR A C 1
ATOM 703 O O . THR A 1 94 ? -6.450 3.109 -3.350 1.00 97.94 94 THR A O 1
ATOM 706 N N . GLU A 1 95 ? -6.325 1.299 -4.672 1.00 97.50 95 GLU A N 1
ATOM 707 C CA . GLU A 1 95 ? -7.297 0.509 -3.923 1.00 97.50 95 GLU A CA 1
ATOM 708 C C . GLU A 1 95 ? -6.839 0.249 -2.478 1.00 97.50 95 GLU A C 1
ATOM 710 O O . GLU A 1 95 ? -7.631 0.423 -1.548 1.00 97.50 95 GLU A O 1
ATOM 715 N N . ILE A 1 96 ? -5.556 -0.069 -2.265 1.00 97.56 96 ILE A N 1
ATOM 716 C CA . ILE A 1 96 ? -4.955 -0.200 -0.927 1.00 97.56 96 ILE A CA 1
ATOM 717 C C . ILE A 1 96 ? -5.205 1.065 -0.095 1.00 97.56 96 ILE A C 1
ATOM 719 O O . ILE A 1 96 ? -5.719 0.988 1.024 1.00 97.56 96 ILE A O 1
ATOM 723 N N . ILE A 1 97 ? -4.906 2.245 -0.650 1.00 96.69 97 ILE A N 1
ATOM 724 C CA . ILE A 1 97 ? -5.099 3.531 0.038 1.00 96.69 97 ILE A CA 1
ATOM 725 C C . ILE A 1 97 ? -6.579 3.753 0.379 1.00 96.69 97 ILE A C 1
ATOM 727 O O . ILE A 1 97 ? -6.906 4.183 1.490 1.00 96.69 97 ILE A O 1
ATOM 731 N N . GLU A 1 98 ? -7.486 3.456 -0.551 1.00 97.44 98 GLU A N 1
ATOM 732 C CA . GLU A 1 98 ? -8.924 3.630 -0.341 1.00 97.44 98 GLU A CA 1
ATOM 733 C C . GLU A 1 98 ? -9.471 2.715 0.756 1.00 97.44 98 GLU A C 1
ATOM 735 O O . GLU A 1 98 ? -10.251 3.170 1.603 1.00 97.44 98 GLU A O 1
ATOM 740 N N . LYS A 1 99 ? -9.035 1.452 0.804 1.00 97.25 99 LYS A N 1
ATOM 741 C CA . LYS A 1 99 ? -9.455 0.514 1.851 1.00 97.25 99 LYS A CA 1
ATOM 742 C C . LYS A 1 99 ? -8.872 0.869 3.217 1.00 97.25 99 LYS A C 1
ATOM 744 O O . LYS A 1 99 ? -9.615 0.844 4.198 1.00 97.25 99 LYS A O 1
ATOM 749 N N . ILE A 1 100 ? -7.606 1.291 3.300 1.00 95.94 100 ILE A N 1
ATOM 750 C CA . ILE A 1 100 ? -7.015 1.803 4.552 1.00 95.94 100 ILE A CA 1
ATOM 751 C C . ILE A 1 100 ? -7.793 3.028 5.045 1.00 95.94 100 ILE A C 1
ATOM 753 O O . ILE A 1 100 ? -8.111 3.140 6.232 1.00 95.94 100 ILE A O 1
ATOM 757 N N . HIS A 1 101 ? -8.155 3.941 4.142 1.00 95.44 101 HIS A N 1
ATOM 758 C CA . HIS A 1 101 ? -8.966 5.103 4.490 1.00 95.44 101 HIS A CA 1
ATOM 759 C C . HIS A 1 101 ? -10.359 4.699 5.001 1.00 95.44 101 HIS A C 1
ATOM 761 O O . HIS A 1 101 ? -10.825 5.223 6.016 1.00 95.44 101 HIS A O 1
ATOM 767 N N . ALA A 1 102 ? -11.014 3.733 4.352 1.00 94.44 102 ALA A N 1
ATOM 768 C CA . ALA A 1 102 ? -12.283 3.185 4.822 1.00 94.44 102 ALA A CA 1
ATOM 769 C C . ALA A 1 102 ? -12.146 2.542 6.215 1.00 94.44 102 ALA A C 1
ATOM 771 O O . ALA A 1 102 ? -12.979 2.796 7.089 1.00 94.44 102 ALA A O 1
ATOM 772 N N . ALA A 1 103 ? -11.068 1.789 6.452 1.00 93.62 103 ALA A N 1
ATOM 773 C CA . ALA A 1 103 ? -10.767 1.157 7.734 1.00 93.62 103 ALA A CA 1
ATOM 774 C C . ALA A 1 103 ? -10.569 2.209 8.837 1.00 93.62 103 ALA A C 1
ATOM 776 O O . ALA A 1 103 ? -11.141 2.101 9.926 1.00 93.62 103 ALA A O 1
ATOM 777 N N . ALA A 1 104 ? -9.835 3.284 8.539 1.00 93.12 104 ALA A N 1
ATOM 778 C CA . ALA A 1 104 ? -9.645 4.410 9.447 1.00 93.12 104 ALA A CA 1
ATOM 779 C C . ALA A 1 104 ? -10.970 5.118 9.780 1.00 93.12 104 ALA A C 1
ATOM 781 O O . ALA A 1 104 ? -11.240 5.394 10.954 1.00 93.12 104 ALA A O 1
ATOM 782 N N . LYS A 1 105 ? -11.818 5.363 8.770 1.00 92.62 105 LYS A N 1
ATOM 783 C CA . LYS A 1 105 ? -13.142 5.982 8.938 1.00 92.62 105 LYS A CA 1
ATOM 784 C C . LYS A 1 105 ? -14.052 5.122 9.810 1.00 92.62 105 LYS A C 1
ATOM 786 O O . LYS A 1 105 ? -14.722 5.651 10.695 1.00 92.62 105 LYS A O 1
ATOM 791 N N . GLU A 1 106 ? -14.061 3.808 9.607 1.00 90.00 106 GLU A N 1
ATOM 792 C CA . GLU A 1 106 ? -14.892 2.899 10.400 1.00 90.00 106 GLU A CA 1
ATOM 793 C C . GLU A 1 106 ? -14.417 2.827 11.857 1.00 90.00 106 GLU A C 1
ATOM 795 O O . GLU A 1 106 ? -15.197 3.025 12.792 1.00 90.00 106 GLU A O 1
ATOM 800 N N . ARG A 1 107 ? -13.104 2.705 12.071 1.00 87.69 107 ARG A N 1
ATOM 801 C CA . ARG A 1 107 ? -12.512 2.718 13.414 1.00 87.69 107 ARG A CA 1
ATOM 802 C C . ARG A 1 107 ? -12.786 4.028 14.170 1.00 87.69 107 ARG A C 1
ATOM 804 O O . ARG A 1 107 ? -12.974 4.024 15.392 1.00 87.69 107 ARG A O 1
ATOM 811 N N . GLN A 1 108 ? -12.833 5.157 13.462 1.00 87.25 108 GLN A N 1
ATOM 812 C CA . GLN A 1 108 ? -13.176 6.456 14.042 1.00 87.25 108 GLN A CA 1
ATOM 813 C C . GLN A 1 108 ? -14.629 6.518 14.529 1.00 87.25 108 GLN A C 1
ATOM 815 O O . GLN A 1 108 ? -14.865 7.040 15.623 1.00 87.25 108 GLN A O 1
ATOM 820 N N . LYS A 1 109 ? -15.592 5.973 13.771 1.00 83.94 109 LYS A N 1
ATOM 821 C CA . LYS A 1 109 ? -17.009 5.934 14.187 1.00 83.94 109 LYS A CA 1
ATOM 822 C C . LYS A 1 109 ? -17.184 5.215 15.525 1.00 83.94 109 LYS A C 1
ATOM 824 O O . LYS A 1 109 ? -18.012 5.618 16.338 1.00 83.94 109 LYS A O 1
ATOM 829 N N . GLN A 1 110 ? -16.374 4.189 15.774 1.00 69.81 110 GLN A N 1
ATOM 830 C CA . GLN A 1 110 ? -16.465 3.360 16.974 1.00 69.81 110 GLN A CA 1
ATOM 831 C C . GLN A 1 110 ? -15.688 3.917 18.179 1.00 69.81 110 GLN A C 1
ATOM 833 O O . GLN A 1 110 ? -16.046 3.641 19.322 1.00 69.81 110 GLN A O 1
ATOM 838 N N . SER A 1 111 ? -14.674 4.758 17.945 1.00 62.47 111 SER A N 1
ATOM 839 C CA . SER A 1 111 ? -13.831 5.355 18.998 1.00 62.47 111 SER A CA 1
ATOM 840 C C . SER A 1 111 ? -14.439 6.597 19.682 1.00 62.47 111 SER A C 1
ATOM 842 O O . SER A 1 111 ? -13.749 7.284 20.432 1.00 62.47 111 SER A O 1
ATOM 844 N N . GLY A 1 112 ? -15.723 6.912 19.461 1.00 55.84 112 GLY A N 1
ATOM 845 C CA . GLY A 1 112 ? -16.448 7.920 20.252 1.00 55.84 112 GLY A CA 1
ATOM 846 C C . GLY A 1 112 ? -15.951 9.369 20.113 1.00 55.84 112 GLY A C 1
ATOM 847 O O . GLY A 1 112 ? -16.130 10.174 21.027 1.00 55.84 112 GLY A O 1
ATOM 848 N N . GLY A 1 113 ? -15.331 9.730 18.986 1.00 48.97 113 GLY A N 1
ATOM 849 C CA . GLY A 1 113 ? -14.896 11.101 18.705 1.00 48.97 113 GLY A CA 1
ATOM 850 C C . GLY A 1 113 ? -16.038 11.931 18.128 1.00 48.97 113 GLY A C 1
ATOM 851 O O . GLY A 1 113 ? -16.364 11.781 16.954 1.00 48.97 113 GLY A O 1
ATOM 852 N N . GLY A 1 114 ? -16.641 12.784 18.961 1.00 48.28 114 GLY A N 1
ATOM 853 C CA . GLY A 1 114 ? -17.806 13.608 18.640 1.00 48.28 114 GLY A CA 1
ATOM 854 C C . GLY A 1 114 ? -17.707 14.430 17.351 1.00 48.28 114 GLY A C 1
ATOM 855 O O . GLY A 1 114 ? -16.645 14.567 16.748 1.00 48.28 114 GLY A O 1
ATOM 856 N N . GLN A 1 115 ? -18.858 14.996 16.985 1.00 53.38 115 GLN A N 1
ATOM 857 C CA . GLN A 1 115 ? -19.240 15.813 15.818 1.00 53.38 115 GLN A CA 1
ATOM 858 C C . GLN A 1 115 ? -18.147 16.662 15.118 1.00 53.38 115 GLN A C 1
ATOM 860 O O . GLN A 1 115 ? -18.304 17.016 13.956 1.00 53.38 115 GLN A O 1
ATOM 865 N N . SER A 1 116 ? -17.033 16.972 15.780 1.00 57.66 116 SER A N 1
ATOM 866 C CA . SER A 1 116 ? -15.858 17.666 15.250 1.00 57.66 116 SER A CA 1
ATOM 867 C C . SER A 1 116 ? -14.882 16.799 14.435 1.00 57.66 116 SER A C 1
ATOM 869 O O . SER A 1 116 ? -14.240 17.325 13.533 1.00 57.66 116 SER A O 1
ATOM 871 N N . GLY A 1 117 ? -14.740 15.497 14.723 1.00 60.00 117 GLY A N 1
ATOM 872 C CA . GLY A 1 117 ? -13.760 14.632 14.042 1.00 60.00 117 GLY A CA 1
ATOM 873 C C . GLY A 1 117 ? -14.197 14.190 12.641 1.00 60.00 117 GLY A C 1
ATOM 874 O O . GLY A 1 117 ? -13.383 14.170 11.722 1.00 60.00 117 GLY A O 1
ATOM 875 N N . GLY A 1 118 ? -15.485 13.867 12.474 1.00 65.75 118 GLY A N 1
ATOM 876 C CA . GLY A 1 118 ? -16.070 13.552 11.164 1.00 65.75 118 GLY A CA 1
ATOM 877 C C . GLY A 1 118 ? -16.182 14.792 10.276 1.00 65.75 118 GLY A C 1
ATOM 878 O O . GLY A 1 118 ? -15.749 14.768 9.132 1.00 65.75 118 GLY A O 1
ATOM 879 N N . ALA A 1 119 ? -16.625 15.921 10.844 1.00 66.88 119 ALA A N 1
ATOM 880 C CA . ALA A 1 119 ? -16.750 17.181 10.111 1.00 66.88 119 ALA A CA 1
ATOM 881 C C . ALA A 1 119 ? -15.408 17.709 9.568 1.00 66.88 119 ALA A C 1
ATOM 883 O O . ALA A 1 119 ? -15.382 18.339 8.515 1.00 66.88 119 ALA A O 1
ATOM 884 N N . MET A 1 120 ? -14.288 17.456 10.259 1.00 74.62 120 MET A N 1
ATOM 885 C CA . MET A 1 120 ? -12.957 17.848 9.781 1.00 74.62 120 MET A CA 1
ATOM 886 C C . MET A 1 120 ? -12.479 16.979 8.606 1.00 74.62 120 MET A C 1
ATOM 888 O O . MET A 1 120 ? -11.911 17.524 7.661 1.00 74.62 120 MET A O 1
ATOM 892 N N . MET A 1 121 ? -12.743 15.666 8.624 1.00 73.31 121 MET A N 1
ATOM 893 C CA . MET A 1 121 ? -12.447 14.797 7.476 1.00 73.31 121 MET A CA 1
ATOM 894 C C . MET A 1 121 ? -13.353 15.097 6.285 1.00 73.31 121 MET A C 1
ATOM 896 O O . MET A 1 121 ? -12.843 15.221 5.179 1.00 73.31 121 MET A O 1
ATOM 900 N N . ASP A 1 122 ? -14.652 15.320 6.503 1.00 75.69 122 ASP A N 1
ATOM 901 C CA . ASP A 1 122 ? -15.585 15.698 5.433 1.00 75.69 122 ASP A CA 1
ATOM 902 C C . ASP A 1 122 ? -15.173 17.029 4.775 1.00 75.69 122 ASP A C 1
ATOM 904 O O . ASP A 1 122 ? -15.298 17.216 3.563 1.00 75.69 122 ASP A O 1
ATOM 908 N N . MET A 1 123 ? -14.621 17.964 5.558 1.00 76.88 123 MET A N 1
ATOM 909 C CA . MET A 1 123 ? -14.068 19.213 5.031 1.00 76.88 123 MET A CA 1
ATOM 910 C C . MET A 1 123 ? -12.793 18.977 4.204 1.00 76.88 123 MET A C 1
ATOM 912 O O . MET A 1 123 ? -12.605 19.638 3.181 1.00 76.88 123 MET A O 1
ATOM 916 N N . MET A 1 124 ? -11.942 18.027 4.608 1.00 78.00 124 MET A N 1
ATOM 917 C CA . MET A 1 124 ? -10.725 17.639 3.885 1.00 78.00 124 MET A CA 1
ATOM 918 C C . MET A 1 124 ? -11.050 16.880 2.589 1.00 78.00 124 MET A C 1
ATOM 920 O O . MET A 1 124 ? -10.459 17.165 1.553 1.00 78.00 124 MET A O 1
ATOM 924 N N . GLU A 1 125 ? -12.053 16.004 2.615 1.00 76.50 125 GLU A N 1
ATOM 925 C CA . GLU A 1 125 ? -12.577 15.252 1.470 1.00 76.50 125 GLU A CA 1
ATOM 926 C C . GLU A 1 125 ? -13.212 16.197 0.430 1.00 76.50 125 GLU A C 1
ATOM 928 O O . GLU A 1 125 ? -12.931 16.097 -0.768 1.00 76.50 125 GLU A O 1
ATOM 933 N N . ARG A 1 126 ? -13.937 17.226 0.897 1.00 78.75 126 ARG A N 1
ATOM 934 C CA . ARG A 1 126 ? -14.441 18.320 0.051 1.00 78.75 126 ARG A CA 1
ATOM 935 C C . ARG A 1 126 ? -13.321 19.184 -0.534 1.00 78.75 126 ARG A C 1
ATOM 937 O O . ARG A 1 126 ? -13.449 19.658 -1.662 1.00 78.75 126 ARG A O 1
ATOM 944 N N . ME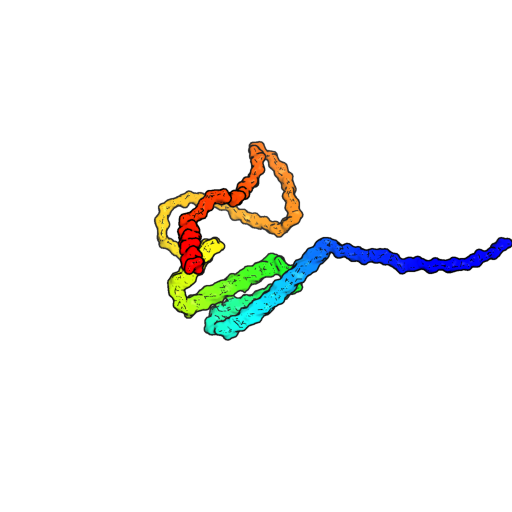T A 1 127 ? -12.226 19.391 0.201 1.00 73.19 127 MET A N 1
ATOM 945 C CA . MET A 1 127 ? -11.027 20.064 -0.320 1.00 73.19 127 MET A CA 1
ATOM 946 C C . MET A 1 127 ? -10.271 19.206 -1.341 1.00 73.19 127 MET A C 1
ATOM 948 O O . MET A 1 127 ? -9.697 19.753 -2.278 1.00 73.19 127 MET A O 1
ATOM 952 N N . MET A 1 128 ? -10.306 17.879 -1.194 1.00 77.00 128 MET A N 1
ATOM 953 C CA . MET A 1 128 ? -9.692 16.916 -2.113 1.00 77.00 128 MET A CA 1
ATOM 954 C C . MET A 1 128 ? -10.538 16.674 -3.379 1.00 77.00 128 MET A C 1
ATOM 956 O O . MET A 1 128 ? -10.193 15.841 -4.210 1.00 77.00 128 MET A O 1
ATOM 960 N N . GLY A 1 129 ? -11.634 17.425 -3.551 1.00 65.06 129 GLY A N 1
ATOM 961 C CA . GLY A 1 129 ? -12.464 17.412 -4.755 1.00 65.06 129 GLY A CA 1
ATOM 962 C C . GLY A 1 129 ? -13.523 16.310 -4.792 1.00 65.06 129 GLY A C 1
ATOM 963 O O . GLY A 1 129 ? -14.247 16.217 -5.782 1.00 65.06 129 GLY A O 1
ATOM 964 N N . LYS A 1 130 ? -13.672 15.509 -3.728 1.00 64.00 130 LYS A N 1
ATOM 965 C CA . LYS A 1 130 ? -14.791 14.570 -3.607 1.00 64.00 130 LYS A CA 1
ATOM 966 C C . LYS A 1 130 ? -16.034 15.368 -3.208 1.00 64.00 130 LYS A C 1
ATOM 968 O O . LYS A 1 130 ? -16.172 15.842 -2.080 1.00 64.00 130 LYS A O 1
ATOM 973 N N . GLN A 1 131 ? -16.918 15.608 -4.175 1.00 49.44 131 GLN A N 1
ATOM 974 C CA . GLN A 1 131 ? -18.224 16.210 -3.920 1.00 49.44 131 GLN A CA 1
ATOM 975 C C . GLN A 1 131 ? -19.012 15.295 -2.978 1.00 49.44 131 GLN A C 1
ATOM 977 O O . GLN A 1 131 ? -19.339 14.169 -3.337 1.00 49.44 131 GLN A O 1
ATOM 982 N N . ALA A 1 132 ? -19.322 15.793 -1.781 1.00 48.19 132 ALA A N 1
ATOM 983 C CA . ALA A 1 132 ? -20.291 15.166 -0.897 1.00 48.19 132 ALA A CA 1
ATOM 984 C C . ALA A 1 132 ? -21.663 15.181 -1.587 1.00 48.19 132 ALA A C 1
ATOM 986 O O . ALA A 1 132 ? -22.244 16.248 -1.818 1.00 48.19 132 ALA A O 1
ATOM 987 N N . GLU A 1 133 ? -22.159 14.003 -1.951 1.00 45.06 133 GLU A N 1
ATOM 988 C CA . GLU A 1 133 ? -23.535 13.831 -2.392 1.00 45.06 133 GLU A CA 1
ATOM 989 C C . GLU A 1 133 ? -24.483 14.080 -1.211 1.00 45.06 133 GLU A C 1
ATOM 991 O O . GLU A 1 133 ? -24.550 13.297 -0.270 1.00 45.06 133 GLU A O 1
ATOM 996 N N . GLY A 1 134 ? -25.221 15.189 -1.302 1.00 45.16 134 GLY A N 1
ATOM 997 C CA . GLY A 1 134 ? -26.563 15.345 -0.742 1.00 45.16 134 GLY A CA 1
ATOM 998 C C . GLY A 1 134 ? -26.690 15.691 0.743 1.00 45.16 134 GLY A C 1
ATOM 999 O O . GLY A 1 134 ? -26.835 14.806 1.572 1.00 45.16 134 GLY A O 1
ATOM 1000 N N . ASP A 1 135 ? -26.856 16.983 1.045 1.00 35.94 135 ASP A N 1
ATOM 1001 C CA . ASP A 1 135 ? -27.994 17.414 1.869 1.00 35.94 135 ASP A CA 1
ATOM 1002 C C . ASP A 1 135 ? -28.408 18.850 1.506 1.00 35.94 135 ASP A C 1
ATOM 1004 O O . ASP A 1 135 ? -27.583 19.711 1.186 1.00 35.94 135 ASP A O 1
ATOM 1008 N N . ALA A 1 136 ? -29.714 19.078 1.461 1.00 42.91 136 ALA A N 1
ATOM 1009 C CA . ALA A 1 136 ? -30.357 20.180 0.769 1.00 42.91 136 ALA A CA 1
ATOM 1010 C C . ALA A 1 136 ? -30.913 21.224 1.745 1.00 42.91 136 ALA A C 1
ATOM 1012 O O . ALA A 1 136 ? -31.942 20.981 2.364 1.00 42.91 136 ALA A O 1
ATOM 1013 N N . HIS A 1 137 ? -30.336 22.432 1.784 1.00 33.00 137 HIS A N 1
ATOM 1014 C CA . HIS A 1 137 ? -31.108 23.682 1.896 1.00 33.00 137 HIS A CA 1
ATOM 1015 C C . HIS A 1 137 ? -30.222 24.920 1.699 1.00 33.00 137 HIS A C 1
ATOM 1017 O O . HIS A 1 137 ? -29.269 25.144 2.441 1.00 33.00 137 HIS A O 1
ATOM 1023 N N . GLY A 1 138 ? -30.564 25.748 0.716 1.00 31.28 138 GLY A N 1
ATOM 1024 C CA . GLY A 1 138 ? -29.920 27.032 0.452 1.00 31.28 138 GLY A CA 1
ATOM 1025 C C . GLY A 1 138 ? -30.373 27.570 -0.897 1.00 31.28 138 GLY A C 1
ATOM 1026 O O . GLY A 1 138 ? -29.925 27.098 -1.933 1.00 31.28 138 GLY A O 1
ATOM 1027 N N . GLU A 1 139 ? -31.328 28.492 -0.850 1.00 34.19 139 GLU A N 1
ATOM 1028 C CA . GLU A 1 139 ? -32.097 29.068 -1.953 1.00 34.19 139 GLU A CA 1
ATOM 1029 C C . GLU A 1 139 ? -31.305 29.459 -3.211 1.00 34.19 139 GLU A C 1
ATOM 1031 O O . GLU A 1 139 ? -30.147 29.872 -3.184 1.00 34.19 139 GLU A O 1
ATOM 1036 N N . GLY A 1 140 ? -31.998 29.330 -4.344 1.00 34.19 140 GLY A N 1
ATOM 1037 C CA . GLY A 1 140 ? -31.428 29.394 -5.678 1.00 34.19 140 GLY A CA 1
ATOM 1038 C C . GLY A 1 140 ? -31.002 30.776 -6.166 1.00 34.19 140 GLY A C 1
ATOM 1039 O O . GLY A 1 140 ? -31.585 31.800 -5.825 1.00 34.19 140 GLY A O 1
ATOM 1040 N N . LYS A 1 141 ? -30.051 30.761 -7.103 1.00 37.09 141 LYS A N 1
ATOM 1041 C CA . LYS A 1 141 ? -30.164 31.328 -8.461 1.00 37.09 141 LYS A CA 1
ATOM 1042 C C . LYS A 1 141 ? -28.811 31.206 -9.159 1.00 37.09 141 LYS A C 1
ATOM 1044 O O . LYS A 1 141 ? -27.821 31.739 -8.679 1.00 37.09 141 LYS A O 1
ATOM 1049 N N . GLY A 1 142 ? -28.799 30.586 -10.333 1.00 30.53 142 GLY A N 1
ATOM 1050 C CA . GLY A 1 142 ? -27.647 30.626 -11.230 1.00 30.53 142 GLY A CA 1
ATOM 1051 C C . GLY A 1 142 ? -27.708 29.508 -12.252 1.00 30.53 142 GLY A C 1
ATOM 1052 O O . GLY A 1 142 ? -27.134 28.451 -12.034 1.00 30.53 142 GLY A O 1
ATOM 1053 N N . GLY A 1 143 ? -28.462 29.727 -13.330 1.00 38.88 143 GLY A N 1
ATOM 1054 C CA . GLY A 1 143 ? -28.475 28.823 -14.473 1.00 38.88 143 GLY A CA 1
ATOM 1055 C C . GLY A 1 143 ? -27.127 28.807 -15.194 1.00 38.88 143 GLY A C 1
ATOM 1056 O O . GLY A 1 143 ? -26.452 29.831 -15.293 1.00 38.88 143 GLY A O 1
ATOM 1057 N N . GLY A 1 144 ? -26.776 27.638 -15.712 1.00 31.64 144 GLY A N 1
ATOM 1058 C CA . GLY A 1 144 ? -25.682 27.421 -16.645 1.00 31.64 144 GLY A CA 1
ATOM 1059 C C . GLY A 1 144 ? -25.887 26.059 -17.292 1.00 31.64 144 GLY A C 1
ATOM 1060 O O . GLY A 1 144 ? -25.829 25.041 -16.610 1.00 31.64 144 GLY A O 1
ATOM 1061 N N . GLU A 1 145 ? -26.233 26.072 -18.575 1.00 37.75 145 GLU A N 1
ATOM 1062 C CA . GLU A 1 145 ? -26.522 24.906 -19.408 1.00 37.75 145 GLU A CA 1
ATOM 1063 C C . GLU A 1 145 ? -25.363 23.896 -19.386 1.00 37.75 145 GLU A C 1
ATOM 1065 O O . GLU A 1 145 ? -24.199 24.250 -19.581 1.00 37.75 145 GLU A O 1
ATOM 1070 N N . GLY A 1 146 ? -25.693 22.625 -19.138 1.00 33.38 146 GLY A N 1
ATOM 1071 C CA . GLY A 1 146 ? -24.755 21.511 -19.213 1.00 33.38 146 GLY A CA 1
ATOM 1072 C C . GLY A 1 146 ? -24.376 21.230 -20.663 1.00 33.38 146 GLY A C 1
ATOM 1073 O O . GLY A 1 146 ? -25.225 20.867 -21.471 1.00 33.38 146 GLY A O 1
ATOM 1074 N N . GLY A 1 147 ? -23.095 21.397 -20.991 1.00 34.94 147 GLY A N 1
ATOM 1075 C CA . GLY A 1 147 ? -22.542 20.970 -22.270 1.00 34.94 147 GLY A CA 1
ATOM 1076 C C . GLY A 1 147 ? -22.456 19.447 -22.338 1.00 34.94 147 GLY A C 1
ATOM 1077 O O . GLY A 1 147 ? -21.615 18.836 -21.682 1.00 34.94 147 GLY A O 1
ATOM 1078 N N . GLU A 1 148 ? -23.309 18.843 -23.161 1.00 42.28 148 GLU A N 1
ATOM 1079 C CA . GLU A 1 148 ? -23.231 17.448 -23.590 1.00 42.28 148 GLU A CA 1
ATOM 1080 C C . GLU A 1 148 ? -21.986 17.244 -24.460 1.00 42.28 148 GLU A C 1
ATOM 1082 O O . GLU A 1 148 ? -22.059 17.366 -25.673 1.00 42.28 148 GLU A O 1
ATOM 1087 N N . ASN A 1 149 ? -20.827 16.979 -23.861 1.00 41.31 149 ASN A N 1
ATOM 1088 C CA . ASN A 1 149 ? -19.708 16.292 -24.514 1.00 41.31 149 ASN A CA 1
ATOM 1089 C C . ASN A 1 149 ? -18.754 15.786 -23.427 1.00 41.31 149 ASN A C 1
ATOM 1091 O O . ASN A 1 149 ? -17.779 16.444 -23.065 1.00 41.31 149 ASN A O 1
ATOM 1095 N N . ALA A 1 150 ? -19.055 14.601 -22.890 1.00 39.72 150 ALA A N 1
ATOM 1096 C CA . ALA A 1 150 ? -18.114 13.844 -22.078 1.00 39.72 150 ALA A CA 1
ATOM 1097 C C . ALA A 1 150 ? -16.888 13.516 -22.945 1.00 39.72 150 ALA A C 1
ATOM 1099 O O . ALA A 1 150 ? -16.954 12.689 -23.857 1.00 39.72 150 ALA A O 1
ATOM 1100 N N . GLY A 1 151 ? -15.787 14.230 -22.703 1.00 44.50 151 GLY A N 1
ATOM 1101 C CA . GLY A 1 151 ? -14.525 14.040 -23.404 1.00 44.50 151 GLY A CA 1
ATOM 1102 C C . GLY A 1 151 ? -14.038 12.608 -23.223 1.00 44.50 151 GLY A C 1
ATOM 1103 O O . GLY A 1 151 ? -13.711 12.184 -22.118 1.00 44.50 151 GLY A O 1
ATOM 1104 N N . LYS A 1 152 ? -14.008 11.857 -24.322 1.00 41.66 152 LYS A N 1
ATOM 1105 C CA . LYS A 1 152 ? -13.434 10.515 -24.385 1.00 41.66 152 LYS A CA 1
ATOM 1106 C C . LYS A 1 152 ? -11.930 10.645 -24.119 1.00 41.66 152 LYS A C 1
ATOM 1108 O O . LYS A 1 152 ? -11.217 11.226 -24.934 1.00 41.66 152 LYS A O 1
ATOM 1113 N N . GLY A 1 153 ? -11.477 10.178 -22.957 1.00 44.56 153 GLY A N 1
ATOM 1114 C CA . GLY A 1 153 ? -10.070 10.214 -22.561 1.00 44.56 153 GLY A CA 1
ATOM 1115 C C . GLY A 1 153 ? -9.208 9.437 -23.555 1.00 44.56 153 GLY A C 1
ATOM 1116 O O . GLY A 1 153 ? -9.460 8.261 -23.809 1.00 44.56 153 GLY A O 1
ATOM 1117 N N . GLY A 1 154 ? -8.226 10.114 -24.149 1.00 47.44 154 GLY A N 1
ATOM 1118 C CA . GLY A 1 154 ? -7.222 9.486 -25.000 1.00 47.44 154 GLY A CA 1
ATOM 1119 C C . GLY A 1 154 ? -6.258 8.659 -24.156 1.00 47.44 154 GLY A C 1
ATOM 1120 O O . GLY A 1 154 ? -5.769 9.125 -23.129 1.00 47.44 154 GLY A O 1
ATOM 1121 N N . THR A 1 155 ? -5.996 7.430 -24.591 1.00 45.28 155 THR A N 1
ATOM 1122 C CA . THR A 1 155 ? -4.994 6.532 -24.012 1.00 45.28 155 THR A CA 1
ATOM 1123 C C . THR A 1 155 ? -3.618 7.193 -24.073 1.00 45.28 155 THR A C 1
ATOM 1125 O O . THR A 1 155 ? -3.121 7.487 -25.161 1.00 45.28 155 THR A O 1
ATOM 1128 N N . GLY A 1 156 ? -3.025 7.452 -22.908 1.00 50.06 156 GLY A N 1
ATOM 1129 C CA . GLY A 1 156 ? -1.699 8.046 -22.764 1.00 50.06 156 GLY A CA 1
ATOM 1130 C C . GLY A 1 156 ? -0.595 7.091 -23.206 1.00 50.06 156 GLY A C 1
ATOM 1131 O O . GLY A 1 156 ? 0.014 6.426 -22.378 1.00 50.06 156 GLY A O 1
ATOM 1132 N N . LEU A 1 157 ? -0.333 7.035 -24.510 1.00 42.38 157 LEU A N 1
ATOM 1133 C CA . LEU A 1 157 ? 0.907 6.490 -25.053 1.00 42.38 157 LEU A CA 1
ATOM 1134 C C . LEU A 1 157 ? 1.820 7.674 -25.382 1.00 42.38 157 LEU A C 1
ATOM 1136 O O . LEU A 1 157 ? 1.568 8.431 -26.318 1.00 42.38 157 LEU A O 1
ATOM 1140 N N . SER A 1 158 ? 2.854 7.855 -24.563 1.00 53.94 158 SER A N 1
ATOM 1141 C CA . SER A 1 158 ? 3.723 9.040 -24.508 1.00 53.94 158 SER A CA 1
ATOM 1142 C C . SER A 1 158 ? 4.674 9.230 -25.698 1.00 53.94 158 SER A C 1
ATOM 1144 O O . SER A 1 158 ? 5.609 10.014 -25.583 1.00 53.94 158 SER A O 1
ATOM 1146 N N . ASP A 1 159 ? 4.451 8.559 -26.832 1.00 51.91 159 ASP A N 1
ATOM 1147 C CA . ASP A 1 159 ? 5.431 8.519 -27.931 1.00 51.91 159 ASP A CA 1
ATOM 1148 C C . ASP A 1 159 ? 4.870 8.893 -29.315 1.00 51.91 159 ASP A C 1
ATOM 1150 O O . ASP A 1 159 ? 5.464 8.627 -30.356 1.00 51.91 159 ASP A O 1
ATOM 1154 N N . SER A 1 160 ? 3.711 9.556 -29.357 1.00 46.25 160 SER A N 1
ATOM 1155 C CA . SER A 1 160 ? 3.194 10.141 -30.602 1.00 46.25 160 SER A CA 1
ATOM 1156 C C . SER A 1 160 ? 3.634 11.601 -30.708 1.00 46.25 160 SER A C 1
ATOM 1158 O O . SER A 1 160 ? 3.067 12.477 -30.053 1.00 46.25 160 SER A O 1
ATOM 1160 N N . GLY A 1 161 ? 4.645 11.885 -31.533 1.00 51.25 161 GLY A N 1
ATOM 1161 C CA . GLY A 1 161 ? 4.966 13.258 -31.925 1.00 51.25 161 GLY A CA 1
ATOM 1162 C C . GLY A 1 161 ? 3.726 13.934 -32.518 1.00 51.25 161 GLY A C 1
ATOM 1163 O O . GLY A 1 161 ? 3.056 13.354 -33.366 1.00 51.25 161 GLY A O 1
ATOM 1164 N N . ASN A 1 162 ? 3.393 15.138 -32.047 1.00 48.84 162 ASN A N 1
ATOM 1165 C CA . ASN A 1 162 ? 2.222 15.884 -32.508 1.00 48.84 162 ASN A CA 1
ATOM 1166 C C . ASN A 1 162 ? 2.360 16.202 -34.007 1.00 48.84 162 ASN A C 1
ATOM 1168 O O . ASN A 1 162 ? 3.011 17.183 -34.374 1.00 48.84 162 ASN A O 1
ATOM 1172 N N . GLU A 1 163 ? 1.772 15.369 -34.870 1.00 42.09 163 GLU A N 1
ATOM 1173 C CA . GLU A 1 163 ? 1.642 15.662 -36.293 1.00 42.09 163 GLU A CA 1
ATOM 1174 C C . GLU A 1 163 ? 0.813 16.937 -36.440 1.00 42.09 163 GLU A C 1
ATOM 1176 O O . GLU A 1 163 ? -0.343 17.021 -36.027 1.00 42.09 163 GLU A O 1
ATOM 1181 N N . GLY A 1 164 ? 1.450 17.974 -36.983 1.00 45.41 164 GLY A N 1
ATOM 1182 C CA . GLY A 1 164 ? 0.812 19.252 -37.235 1.00 45.41 164 GLY A CA 1
ATOM 1183 C C . GLY A 1 164 ? -0.287 19.096 -38.275 1.00 45.41 164 GLY A C 1
ATOM 1184 O O . GLY A 1 164 ? -0.013 19.087 -39.475 1.00 45.41 164 GLY A O 1
ATOM 1185 N N . THR A 1 165 ? -1.536 19.039 -37.826 1.00 34.25 165 THR A N 1
ATOM 1186 C CA . THR A 1 165 ? -2.690 19.253 -38.692 1.00 34.25 165 THR A CA 1
ATOM 1187 C C . THR A 1 165 ? -2.670 20.715 -39.127 1.00 34.25 165 THR A C 1
ATOM 1189 O O . THR A 1 165 ? -2.979 21.622 -38.355 1.00 34.25 165 THR A O 1
ATOM 1192 N N . ALA A 1 166 ? -2.233 20.950 -40.364 1.00 39.22 166 ALA A N 1
ATOM 1193 C CA . ALA A 1 166 ? -2.371 22.232 -41.031 1.00 39.22 166 ALA A CA 1
ATOM 1194 C C . ALA A 1 166 ? -3.867 22.547 -41.172 1.00 39.22 166 ALA A C 1
ATOM 1196 O O . ALA A 1 166 ? -4.569 21.958 -41.995 1.00 39.22 166 ALA A O 1
ATOM 1197 N N . ASP A 1 167 ? -4.344 23.450 -40.319 1.00 40.25 167 ASP A N 1
ATOM 1198 C CA . ASP A 1 167 ? -5.704 23.965 -40.331 1.00 40.25 167 ASP A CA 1
ATOM 1199 C C . ASP A 1 167 ? -5.900 24.883 -41.546 1.00 40.25 167 ASP A C 1
ATOM 1201 O O . ASP A 1 167 ? -5.243 25.914 -41.700 1.00 40.25 167 ASP A O 1
ATOM 1205 N N . GLY A 1 168 ? -6.804 24.482 -42.436 1.00 42.12 168 GLY A N 1
ATOM 1206 C CA . GLY A 1 168 ? -7.370 25.330 -43.476 1.00 42.12 168 GLY A CA 1
ATOM 1207 C C . GLY A 1 168 ? -8.643 25.997 -42.968 1.00 42.12 168 GLY A C 1
ATOM 1208 O O . GLY A 1 168 ? -9.727 25.681 -43.449 1.00 42.12 168 GLY A O 1
ATOM 1209 N N . GLY A 1 169 ? -8.515 26.906 -42.001 1.00 33.66 169 GLY A N 1
ATOM 1210 C CA . GLY A 1 169 ? -9.612 27.701 -41.455 1.00 33.66 169 GLY A CA 1
ATOM 1211 C C . GLY A 1 169 ? -9.123 29.097 -41.088 1.00 33.66 169 GLY A C 1
ATOM 1212 O O . GLY A 1 169 ? -8.419 29.288 -40.106 1.00 33.66 169 GLY A O 1
ATOM 1213 N N . ALA A 1 170 ? -9.464 30.097 -41.902 1.00 47.16 170 ALA A N 1
ATOM 1214 C CA . ALA A 1 170 ? -9.053 31.485 -41.711 1.00 47.16 170 ALA A CA 1
ATOM 1215 C C . ALA A 1 170 ? -9.574 32.066 -40.379 1.00 47.16 170 ALA A C 1
ATOM 1217 O O . ALA A 1 170 ? -10.694 32.565 -40.293 1.00 47.16 170 ALA A O 1
ATOM 1218 N N . GLY A 1 171 ? -8.734 32.035 -39.348 1.00 43.88 171 GLY A N 1
ATOM 1219 C CA . GLY A 1 171 ? -8.936 32.698 -38.064 1.00 43.88 171 GLY A CA 1
ATOM 1220 C C . GLY A 1 171 ? -7.585 32.838 -37.373 1.00 43.88 171 GLY A C 1
ATOM 1221 O O . GLY A 1 171 ? -6.828 31.878 -37.316 1.00 43.88 171 GLY A O 1
ATOM 1222 N N . ASN A 1 172 ? -7.244 34.051 -36.934 1.00 43.94 172 ASN A N 1
ATOM 1223 C CA . ASN A 1 172 ? -5.929 34.423 -36.399 1.00 43.94 172 ASN A CA 1
ATOM 1224 C C . ASN A 1 172 ? -5.285 33.329 -35.525 1.00 43.94 172 ASN A C 1
ATOM 1226 O O . ASN A 1 172 ? -5.817 32.962 -34.478 1.00 43.94 172 ASN A O 1
ATOM 1230 N N . VAL A 1 173 ? -4.112 32.846 -35.951 1.00 51.16 173 VAL A N 1
ATOM 1231 C CA . VAL A 1 173 ? -3.265 31.929 -35.180 1.00 51.16 173 VAL A CA 1
ATOM 1232 C C . VAL A 1 173 ? -2.608 32.724 -34.057 1.00 51.16 173 VAL A C 1
ATOM 1234 O O . VAL A 1 173 ? -1.464 33.163 -34.153 1.00 51.16 173 VAL A O 1
ATOM 1237 N N . GLU A 1 174 ? -3.343 32.934 -32.974 1.00 52.81 174 GLU A N 1
ATOM 1238 C CA . GLU A 1 174 ? -2.723 33.248 -31.698 1.00 52.81 174 GLU A CA 1
ATOM 1239 C C . GLU A 1 174 ? -2.312 31.930 -31.050 1.00 52.81 174 GLU A C 1
ATOM 1241 O O . GLU A 1 174 ? -3.135 31.043 -30.802 1.00 52.81 174 GLU A O 1
ATOM 1246 N N . ALA A 1 175 ? -1.013 31.782 -30.786 1.00 51.41 175 ALA A N 1
ATOM 1247 C CA . ALA A 1 175 ? -0.524 30.703 -29.949 1.00 51.41 175 ALA A CA 1
ATOM 1248 C C . ALA A 1 175 ? -1.272 30.785 -28.615 1.00 51.41 175 ALA A C 1
ATOM 1250 O O . ALA A 1 175 ? -1.057 31.722 -27.843 1.00 51.41 175 ALA A O 1
ATOM 1251 N N . ARG A 1 176 ? -2.150 29.812 -28.349 1.00 57.75 176 ARG A N 1
ATOM 1252 C CA . ARG A 1 176 ? -2.816 29.641 -27.055 1.00 57.75 176 ARG A CA 1
ATOM 1253 C C . ARG A 1 176 ? -1.760 29.276 -26.014 1.00 57.75 176 ARG A C 1
ATOM 1255 O O . ARG A 1 176 ? -1.625 28.125 -25.612 1.00 57.75 176 ARG A O 1
ATOM 1262 N N . ARG A 1 177 ? -0.957 30.251 -25.594 1.00 60.38 177 ARG A N 1
ATOM 1263 C CA . ARG A 1 177 ? -0.148 30.125 -24.393 1.00 60.38 177 ARG A CA 1
ATOM 1264 C C . ARG A 1 177 ? -1.111 30.261 -23.236 1.00 60.38 177 ARG A C 1
ATOM 1266 O O . ARG A 1 177 ? -1.666 31.331 -23.011 1.00 60.38 177 ARG A O 1
ATOM 1273 N N . VAL A 1 178 ? -1.284 29.172 -22.499 1.00 61.41 178 VAL A N 1
ATOM 1274 C CA . VAL A 1 178 ? -1.799 29.257 -21.138 1.00 61.41 178 VAL A CA 1
ATOM 1275 C C . VAL A 1 178 ? -0.885 30.254 -20.421 1.00 61.41 178 VAL A C 1
ATOM 1277 O O . VAL A 1 178 ? 0.332 30.025 -20.407 1.00 61.41 178 VAL A O 1
ATOM 1280 N N . PRO A 1 179 ? -1.392 31.387 -19.908 1.00 57.00 179 PRO A N 1
ATOM 1281 C CA . PRO A 1 179 ? -0.552 32.279 -19.138 1.00 57.00 179 PRO A CA 1
ATOM 1282 C C . PRO A 1 179 ? -0.068 31.472 -17.937 1.00 57.00 179 PRO A C 1
ATOM 1284 O O . PRO A 1 179 ? -0.841 31.143 -17.039 1.00 57.00 179 PRO A O 1
ATOM 1287 N N . LYS A 1 180 ? 1.219 31.107 -17.927 1.00 62.91 180 LYS A N 1
ATOM 1288 C CA . LYS A 1 180 ? 1.859 30.711 -16.681 1.00 62.91 180 LYS A CA 1
ATOM 1289 C C . LYS A 1 180 ? 1.790 31.963 -15.832 1.00 62.91 180 LYS A C 1
ATOM 1291 O O . LYS A 1 180 ? 2.472 32.939 -16.136 1.00 62.91 180 LYS A O 1
ATOM 1296 N N . ALA A 1 181 ? 0.928 31.953 -14.824 1.00 54.38 181 ALA A N 1
ATOM 1297 C CA . ALA A 1 181 ? 1.022 32.897 -13.736 1.00 54.38 181 ALA A CA 1
ATOM 1298 C C . A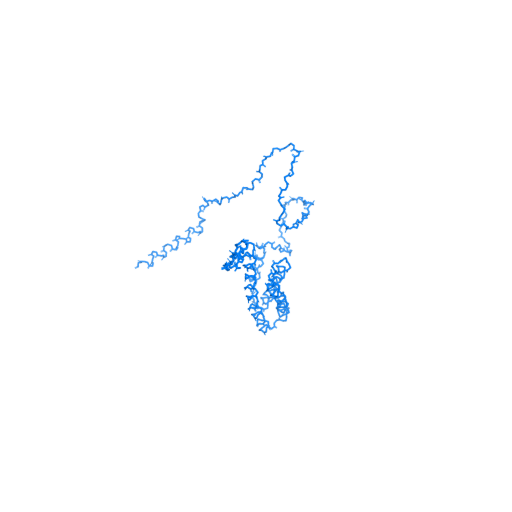LA A 1 181 ? 2.395 32.662 -13.098 1.00 54.38 181 ALA A C 1
ATOM 1300 O O . ALA A 1 181 ? 2.554 31.844 -12.197 1.00 54.38 181 ALA A O 1
ATOM 1301 N N . SER A 1 182 ? 3.421 33.328 -13.631 1.00 59.56 182 SER A N 1
ATOM 1302 C CA . SER A 1 182 ? 4.612 33.666 -12.874 1.00 59.56 182 SER A CA 1
ATOM 1303 C C . SER A 1 182 ? 4.071 34.274 -11.593 1.00 59.56 182 SER A C 1
ATOM 1305 O O . SER A 1 182 ? 3.399 35.306 -11.666 1.00 59.56 182 SER A O 1
ATOM 1307 N N . GLY A 1 183 ? 4.217 33.544 -10.484 1.00 54.66 183 GLY A N 1
ATOM 1308 C CA . GLY A 1 183 ? 3.585 33.876 -9.216 1.00 54.66 183 GLY A CA 1
ATOM 1309 C C . GLY A 1 183 ? 3.699 35.370 -8.974 1.00 54.66 183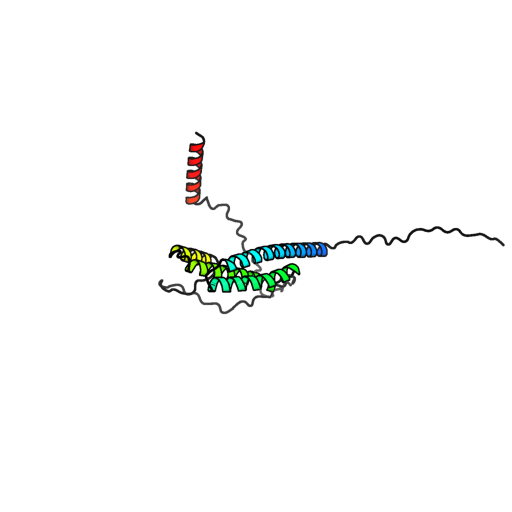 GLY A C 1
ATOM 1310 O O . GLY A 1 183 ? 4.782 35.932 -9.117 1.00 54.66 183 GLY A O 1
ATOM 1311 N N . ASN A 1 184 ? 2.565 36.012 -8.701 1.00 49.84 184 ASN A N 1
ATOM 1312 C CA . ASN A 1 184 ? 2.508 37.421 -8.362 1.00 49.84 184 ASN A CA 1
ATOM 1313 C C . ASN A 1 184 ? 3.398 37.655 -7.131 1.00 49.84 184 ASN A C 1
ATOM 1315 O O . ASN A 1 184 ? 2.952 37.519 -5.992 1.00 49.84 184 ASN A O 1
ATOM 1319 N N . THR A 1 185 ? 4.675 37.971 -7.349 1.00 59.22 185 THR A N 1
ATOM 1320 C CA . THR A 1 185 ? 5.605 38.448 -6.327 1.00 59.22 185 THR A CA 1
ATOM 1321 C C . THR A 1 185 ? 5.189 39.872 -5.992 1.00 59.22 185 THR A C 1
ATOM 1323 O O . THR A 1 185 ? 5.764 40.843 -6.475 1.00 59.22 185 THR A O 1
ATOM 1326 N N . GLY A 1 186 ? 4.096 39.994 -5.252 1.00 59.75 186 GLY A N 1
ATOM 1327 C CA . GLY A 1 186 ? 3.461 41.280 -5.002 1.00 59.75 186 GLY A CA 1
ATOM 1328 C C . GLY A 1 186 ? 2.258 41.226 -4.074 1.00 59.75 186 GLY A C 1
ATOM 1329 O O . GLY A 1 186 ? 1.793 42.280 -3.648 1.00 59.75 186 GLY A O 1
ATOM 1330 N N . SER A 1 187 ? 1.765 40.040 -3.705 1.00 62.78 187 SER A N 1
ATOM 1331 C CA . SER A 1 187 ? 0.784 39.929 -2.628 1.00 62.78 187 SER A CA 1
ATOM 1332 C C . SER A 1 187 ? 1.479 40.309 -1.321 1.00 62.78 187 SER A C 1
ATOM 1334 O O . SER A 1 187 ? 2.175 39.493 -0.719 1.00 62.78 187 SER A O 1
ATOM 1336 N N . ALA A 1 188 ? 1.360 41.581 -0.930 1.00 70.50 188 ALA A N 1
ATOM 1337 C CA . ALA A 1 188 ? 1.802 42.067 0.367 1.00 70.50 188 ALA A CA 1
ATOM 1338 C C . ALA A 1 188 ? 1.343 41.073 1.437 1.00 70.50 188 ALA A C 1
ATOM 1340 O O . ALA A 1 188 ? 0.191 40.636 1.414 1.00 70.50 188 ALA A O 1
ATOM 1341 N N . LEU A 1 189 ? 2.272 40.686 2.316 1.00 73.19 189 LEU A N 1
ATOM 1342 C CA . LEU A 1 189 ? 2.041 39.671 3.339 1.00 73.19 189 LEU A CA 1
ATOM 1343 C C . LEU A 1 189 ? 0.675 39.924 4.014 1.00 73.19 189 LEU A C 1
ATOM 1345 O O . LEU A 1 189 ? 0.475 41.049 4.489 1.00 73.19 189 LEU A O 1
ATOM 1349 N N . PRO A 1 190 ? -0.259 38.949 4.030 1.00 82.62 190 PRO A N 1
ATOM 1350 C CA . PRO A 1 190 ? -1.593 39.166 4.584 1.00 82.62 190 PRO A CA 1
ATOM 1351 C C . PRO A 1 190 ? -1.510 39.657 6.033 1.00 82.62 190 PRO A C 1
ATOM 1353 O O . PRO A 1 190 ? -0.581 39.291 6.758 1.00 82.62 190 PRO A O 1
ATOM 1356 N N . GLU A 1 191 ? -2.459 40.488 6.466 1.00 79.38 191 GLU A N 1
ATOM 1357 C CA . GLU A 1 191 ? -2.379 41.168 7.771 1.00 79.38 191 GLU A CA 1
ATOM 1358 C C . GLU A 1 191 ? -2.199 40.197 8.945 1.00 79.38 191 GLU A C 1
ATOM 1360 O O . GLU A 1 191 ? -1.418 40.470 9.857 1.00 79.38 191 GLU A O 1
ATOM 1365 N N . GLU A 1 192 ? -2.820 39.021 8.869 1.00 84.12 192 GLU A N 1
ATOM 1366 C CA . GLU A 1 192 ? -2.678 37.962 9.872 1.00 84.12 192 GLU A CA 1
ATOM 1367 C C . GLU A 1 192 ? -1.235 37.456 10.001 1.00 84.12 192 GLU A C 1
ATOM 1369 O O . GLU A 1 192 ? -0.717 37.277 11.105 1.00 84.12 192 GLU A O 1
ATOM 1374 N N . PHE A 1 193 ? -0.533 37.308 8.878 1.00 81.75 193 PHE A N 1
ATOM 1375 C CA . PHE A 1 193 ? 0.862 36.874 8.864 1.00 81.75 193 PHE A CA 1
ATOM 1376 C C . PHE A 1 193 ? 1.800 37.980 9.357 1.00 81.75 193 PHE A C 1
ATOM 1378 O O . PHE A 1 193 ? 2.764 37.694 10.066 1.00 81.75 193 PHE A O 1
ATOM 1385 N N . ARG A 1 194 ? 1.505 39.253 9.056 1.00 85.19 194 ARG A N 1
ATOM 1386 C CA . ARG A 1 194 ? 2.276 40.392 9.595 1.00 85.19 194 ARG A CA 1
ATOM 1387 C C . ARG A 1 194 ? 2.130 40.480 11.108 1.00 85.19 194 ARG A C 1
ATOM 1389 O O . ARG A 1 194 ? 3.123 40.599 11.815 1.00 85.19 194 ARG A O 1
ATOM 1396 N N . LYS A 1 195 ? 0.901 40.353 11.607 1.00 87.00 195 LYS A N 1
ATOM 1397 C CA . LYS A 1 195 ? 0.590 40.382 13.038 1.00 87.00 195 LYS A CA 1
ATOM 1398 C C . LYS A 1 195 ? 1.258 39.232 13.792 1.00 87.00 195 LYS A C 1
ATOM 1400 O O . LYS A 1 195 ? 1.770 39.447 14.891 1.00 87.00 195 LYS A O 1
ATOM 1405 N N . ALA A 1 196 ? 1.290 38.038 13.201 1.00 85.00 196 ALA A N 1
ATOM 1406 C CA . ALA A 1 196 ? 1.984 36.885 13.767 1.00 85.00 196 ALA A CA 1
ATOM 1407 C C . ALA A 1 196 ? 3.508 37.098 13.830 1.00 85.00 196 ALA A C 1
ATOM 1409 O O . ALA A 1 196 ? 4.115 36.850 14.873 1.00 85.00 196 ALA A O 1
ATOM 1410 N N . LEU A 1 197 ? 4.120 37.616 12.758 1.00 83.56 197 LEU A N 1
ATOM 1411 C CA . LEU A 1 197 ? 5.554 37.924 12.732 1.00 83.56 197 LEU A CA 1
ATOM 1412 C C . LEU A 1 197 ? 5.930 39.043 13.712 1.00 83.56 197 LEU A C 1
ATOM 1414 O O . LEU A 1 197 ? 6.927 38.921 14.420 1.00 83.56 197 LEU A O 1
ATOM 1418 N N . ASP A 1 198 ? 5.117 40.093 13.826 1.00 85.44 198 ASP A N 1
ATOM 1419 C CA . ASP A 1 198 ? 5.344 41.171 14.794 1.00 85.44 198 ASP A CA 1
ATOM 1420 C C . ASP A 1 198 ? 5.230 40.678 16.244 1.00 85.44 198 ASP A C 1
ATOM 1422 O O . ASP A 1 198 ? 6.030 41.059 17.103 1.00 85.44 198 ASP A O 1
ATOM 1426 N N . ALA A 1 199 ? 4.259 39.806 16.538 1.00 86.62 199 ALA A N 1
ATOM 1427 C CA . ALA A 1 199 ? 4.122 39.190 17.856 1.00 86.62 199 ALA A CA 1
ATOM 1428 C C . ALA A 1 199 ? 5.324 38.293 18.193 1.00 86.62 199 ALA A C 1
ATOM 1430 O O . ALA A 1 199 ? 5.826 38.336 19.321 1.00 86.62 199 ALA A O 1
ATOM 1431 N N . TYR A 1 200 ? 5.810 37.528 17.213 1.00 83.62 200 TYR A N 1
ATOM 1432 C CA . TYR A 1 200 ? 7.001 36.696 17.347 1.00 83.62 200 TYR A CA 1
ATOM 1433 C C . TYR A 1 200 ? 8.257 37.536 17.607 1.00 83.62 200 TYR A C 1
ATOM 1435 O O . TYR A 1 200 ? 8.958 37.293 18.589 1.00 83.62 200 TYR A O 1
ATOM 1443 N N . ASN A 1 201 ? 8.501 38.572 16.801 1.00 83.00 201 ASN A N 1
ATOM 1444 C CA . ASN A 1 201 ? 9.671 39.440 16.942 1.00 83.00 201 ASN A CA 1
ATOM 1445 C C . ASN A 1 201 ? 9.670 40.177 18.291 1.00 83.00 201 ASN A C 1
ATOM 1447 O O . ASN A 1 201 ? 10.683 40.203 18.986 1.00 83.00 201 ASN A O 1
ATOM 1451 N N . ARG A 1 202 ? 8.506 40.663 18.745 1.00 80.62 202 ARG A N 1
ATOM 1452 C CA . ARG A 1 202 ? 8.350 41.257 20.085 1.00 80.62 202 ARG A CA 1
ATOM 1453 C C . ARG A 1 202 ? 8.618 40.252 21.213 1.00 80.62 202 ARG A C 1
ATOM 1455 O O . ARG A 1 202 ? 9.117 40.627 22.274 1.00 80.62 202 ARG A O 1
ATOM 1462 N N . GLY A 1 203 ? 8.250 38.986 21.022 1.00 74.50 203 GLY A N 1
ATOM 1463 C CA . GLY A 1 203 ? 8.541 37.904 21.964 1.00 74.50 203 GLY A CA 1
ATOM 1464 C C . GLY A 1 203 ? 10.025 37.527 21.995 1.00 74.50 203 GLY A C 1
ATOM 1465 O O . GLY A 1 203 ? 10.562 37.261 23.069 1.00 74.50 203 GLY A O 1
ATOM 1466 N N . ALA A 1 204 ? 10.690 37.552 20.839 1.00 71.19 204 ALA A N 1
ATOM 1467 C CA . ALA A 1 204 ? 12.120 37.299 20.707 1.00 71.19 204 ALA A CA 1
ATOM 1468 C C . ALA A 1 204 ? 12.956 38.401 21.380 1.00 71.19 204 ALA A C 1
ATOM 1470 O O . ALA A 1 204 ? 13.854 38.087 22.156 1.00 71.19 204 ALA A O 1
ATOM 1471 N N . GLU A 1 205 ? 12.606 39.679 21.199 1.00 65.00 205 GLU A N 1
ATOM 1472 C CA . GLU A 1 205 ? 13.280 40.802 21.872 1.00 65.00 205 GLU A CA 1
ATOM 1473 C C . GLU A 1 205 ? 13.176 40.731 23.404 1.00 65.00 205 GLU A C 1
ATOM 1475 O O . GLU A 1 205 ? 14.119 41.077 24.113 1.00 65.00 205 GLU A O 1
ATOM 1480 N N . LYS A 1 206 ? 12.055 40.225 23.935 1.00 63.19 206 LYS A N 1
ATOM 1481 C CA . LYS A 1 206 ? 11.871 40.017 25.382 1.00 63.19 206 LYS A CA 1
ATOM 1482 C C . LYS A 1 206 ? 12.684 38.856 25.958 1.00 63.19 206 LYS A C 1
ATOM 1484 O O . LYS A 1 206 ? 12.826 38.802 27.172 1.00 63.19 206 LYS A O 1
ATOM 1489 N N . LYS A 1 207 ? 13.180 37.931 25.129 1.00 58.22 207 LYS A N 1
ATOM 1490 C CA . LYS A 1 207 ? 14.044 36.814 25.557 1.00 58.22 207 LYS A CA 1
ATOM 1491 C C . LYS A 1 207 ? 15.540 37.141 25.489 1.00 58.22 207 LYS A C 1
ATOM 1493 O O . LYS A 1 207 ? 16.340 36.359 25.988 1.00 58.22 207 LYS A O 1
ATOM 1498 N N . VAL A 1 208 ? 15.912 38.253 24.853 1.00 59.19 208 VAL A N 1
ATOM 1499 C CA . VAL A 1 208 ? 17.311 38.695 24.680 1.00 59.19 208 VAL A CA 1
ATOM 1500 C C . VAL A 1 208 ? 17.699 39.784 25.703 1.00 59.19 208 VAL A C 1
ATOM 1502 O O . VAL A 1 208 ? 18.828 40.267 25.707 1.00 59.19 208 VAL A O 1
ATOM 1505 N N . LYS A 1 209 ? 16.787 40.140 26.613 1.00 49.78 209 LYS A N 1
ATOM 1506 C CA . LYS A 1 209 ? 17.040 40.979 27.791 1.00 49.78 209 LYS A CA 1
ATOM 1507 C C . LYS A 1 209 ? 16.944 40.145 29.059 1.00 49.78 209 LYS A C 1
ATOM 1509 O O . LYS A 1 209 ? 17.728 40.438 29.985 1.00 49.78 209 LYS A O 1
#

Nearest PDB structures (foldseek):
  8s9s-assembly1_4  TM=2.299E-01  e=5.978E+00  Homo sapiens

Radius of gyration: 32.4 Å; Cα contacts (8 Å, |Δi|>4): 85; chains: 1; bounding box: 101×66×85 Å

Solvent-accessible surface area (backbone atoms only — not comparable to full-atom values): 13355 Å² total; per-residue (Å²): 137,90,88,85,88,85,84,90,81,90,80,76,95,66,82,78,70,82,73,77,72,72,45,76,65,55,57,49,51,51,50,48,37,53,51,27,33,55,49,17,54,54,44,52,56,49,39,55,51,44,53,53,53,35,72,72,50,88,48,66,72,36,33,59,30,39,52,53,32,43,58,49,44,55,60,40,28,55,37,18,59,73,45,43,79,46,72,68,43,54,49,47,53,48,50,39,53,52,34,53,51,51,26,52,54,53,53,46,71,74,66,72,60,58,83,65,58,58,54,51,49,54,51,49,40,48,71,71,67,48,77,80,83,82,84,91,86,80,85,89,85,83,89,76,86,82,81,91,66,85,78,78,79,76,83,88,64,95,79,71,76,82,76,80,78,82,77,92,63,101,62,86,87,67,82,85,66,76,79,76,75,71,72,75,90,71,74,69,75,53,70,70,58,48,53,50,50,53,54,48,52,56,54,52,59,65,72,77,108

Mean predicted aligned error: 21.77 Å

Foldseek 3Di:
DDDDDDDDDDDDDDPPDPPPPPDPVNVVVVVLLVVLLVVLVVLVVVLVVLVVVLVPDPDVLLNVLSVVLSVLSVVLSVCSNVSNPDPVSVVSVVSSVVSNVVSVVVVVVVVPDDPVPVVVVVVVCVVVVNDDPDDDDDDDDDDDDDDPDPDDDDDDPPPDDPDDPPDPDPDDPDPPDPPPPPDPPPPDDPPVRVVVVVVVVVVVVVVVD

Sequence (209 aa):
MKKQTIPLLLMALAPWSAMAQETPDEDAAAKHAEGSARVADLQDELSADVQQLTVEQTVQQVIDLLVQVEEIMDETTDKLAESDTGGDTLAAQTEIIEKIHAAAKERQKQSGGGQSGGAMMDMMERMMGKQAEGDAHGEGKGGGEGGENAGKGGTGLSDSGNEGTADGGAGNVEARRVPKASGNTGSALPEEFRKALDAYNRGAEKKVK

pLDDT: mean 71.39, std 23.01, range [30.53, 98.0]